Protein AF-A0A0S7X769-F1 (afdb_monomer_lite)

Structure (mmCIF, N/CA/C/O backbone):
data_AF-A0A0S7X769-F1
#
_entry.id   AF-A0A0S7X769-F1
#
loop_
_atom_site.group_PDB
_atom_site.id
_atom_site.type_symbol
_atom_site.label_atom_id
_atom_site.label_alt_id
_atom_site.label_comp_id
_atom_site.label_asym_id
_atom_site.label_entity_id
_atom_site.label_seq_id
_atom_site.pdbx_PDB_ins_code
_atom_site.Cartn_x
_atom_site.Cartn_y
_atom_site.Cartn_z
_atom_site.occupancy
_atom_site.B_iso_or_equiv
_atom_site.auth_seq_id
_atom_site.auth_comp_id
_atom_site.auth_asym_id
_atom_site.auth_atom_id
_atom_site.pdbx_PDB_model_num
ATOM 1 N N . MET A 1 1 ? 10.919 -19.073 -23.774 1.00 38.25 1 MET A N 1
ATOM 2 C CA . MET A 1 1 ? 10.378 -19.176 -22.398 1.00 38.25 1 MET A CA 1
ATOM 3 C C . MET A 1 1 ? 8.841 -19.301 -22.451 1.00 38.25 1 MET A C 1
ATOM 5 O O . MET A 1 1 ? 8.137 -18.302 -22.409 1.00 38.25 1 MET A O 1
ATOM 9 N N . ARG A 1 2 ? 8.305 -20.520 -22.653 1.00 32.22 2 ARG A N 1
ATOM 10 C CA . ARG A 1 2 ? 6.847 -20.809 -22.717 1.00 32.22 2 ARG A CA 1
ATOM 11 C C . ARG A 1 2 ? 6.216 -21.101 -21.340 1.00 32.22 2 ARG A C 1
ATOM 13 O O . ARG A 1 2 ? 5.003 -21.241 -21.259 1.00 32.22 2 ARG A O 1
ATOM 20 N N . ALA A 1 3 ? 7.014 -21.122 -20.269 1.00 32.22 3 ALA A N 1
ATOM 21 C CA . ALA A 1 3 ? 6.605 -21.497 -18.909 1.00 32.22 3 ALA A CA 1
ATOM 22 C C . ALA A 1 3 ? 5.611 -20.532 -18.222 1.00 32.22 3 ALA A C 1
ATOM 24 O O . ALA A 1 3 ? 5.150 -20.813 -17.124 1.00 32.22 3 ALA A O 1
ATOM 25 N N . PHE A 1 4 ? 5.266 -19.404 -18.854 1.00 42.91 4 PHE A N 1
ATOM 26 C CA . PHE A 1 4 ? 4.511 -18.320 -18.209 1.00 42.91 4 PHE A CA 1
ATOM 27 C C . PHE A 1 4 ? 3.220 -17.915 -18.933 1.00 42.91 4 PHE A C 1
ATOM 29 O O . PHE A 1 4 ? 2.611 -16.907 -18.583 1.00 42.91 4 PHE A O 1
ATOM 36 N N . LYS A 1 5 ? 2.741 -18.701 -19.909 1.00 34.62 5 LYS A N 1
ATOM 37 C CA . LYS A 1 5 ? 1.359 -18.563 -20.396 1.00 34.62 5 LYS A CA 1
ATOM 38 C C . LYS A 1 5 ? 0.421 -19.285 -19.426 1.00 34.62 5 LYS A C 1
ATOM 40 O O . LYS A 1 5 ? 0.033 -20.417 -19.680 1.00 34.62 5 LYS A O 1
ATOM 45 N N . SER A 1 6 ? 0.023 -18.629 -18.338 1.00 42.19 6 SER A N 1
ATOM 46 C CA . SER A 1 6 ? -1.224 -19.015 -17.671 1.00 42.19 6 SER A CA 1
ATOM 47 C C . SER A 1 6 ? -2.337 -18.120 -18.213 1.00 42.19 6 SER A C 1
ATOM 49 O O . SER A 1 6 ? -2.358 -16.923 -17.902 1.00 42.19 6 SER A O 1
ATOM 51 N N . PRO A 1 7 ? -3.236 -18.632 -19.076 1.00 44.59 7 PRO A N 1
ATOM 52 C CA . PRO A 1 7 ? -4.390 -17.886 -19.543 1.00 44.59 7 PRO A CA 1
ATOM 53 C C . PRO A 1 7 ? -5.364 -17.770 -18.371 1.00 44.59 7 PRO A C 1
ATOM 55 O O . PRO A 1 7 ? -6.327 -18.515 -18.255 1.00 44.59 7 PRO A O 1
ATOM 58 N N . ARG A 1 8 ? -5.089 -16.791 -17.506 1.00 51.06 8 ARG A N 1
ATOM 59 C CA . ARG A 1 8 ? -5.828 -16.475 -16.286 1.00 51.06 8 ARG A CA 1
ATOM 60 C C . ARG A 1 8 ? -5.669 -17.573 -15.223 1.00 51.06 8 ARG A C 1
ATOM 62 O O . ARG A 1 8 ? -6.260 -18.643 -15.314 1.00 51.06 8 ARG A O 1
ATOM 69 N N . LEU A 1 9 ? -4.978 -17.242 -14.133 1.00 55.81 9 LEU A N 1
ATOM 70 C CA . LEU A 1 9 ? -5.108 -17.919 -12.836 1.00 55.81 9 LEU A CA 1
ATOM 71 C C . LEU A 1 9 ? -6.526 -17.687 -12.251 1.00 55.81 9 LEU A C 1
ATOM 73 O O . LEU A 1 9 ? -6.708 -17.227 -11.130 1.00 55.81 9 LEU A O 1
ATOM 77 N N . GLN A 1 10 ? -7.573 -17.918 -13.043 1.00 61.62 10 GLN A N 1
ATOM 78 C CA . GLN A 1 10 ? -8.947 -17.863 -12.580 1.00 61.62 10 GLN A CA 1
ATOM 79 C C . GLN A 1 10 ? -9.175 -19.087 -11.707 1.00 61.62 10 GLN A C 1
ATOM 81 O O . GLN A 1 10 ? -9.188 -20.217 -12.202 1.00 61.62 10 GLN A O 1
ATOM 86 N N . PHE A 1 11 ? -9.331 -18.835 -10.411 1.00 65.75 11 PHE A N 1
ATOM 87 C CA . PHE A 1 11 ? -9.798 -19.838 -9.474 1.00 65.75 11 PHE A CA 1
ATOM 88 C C . PHE A 1 11 ? -11.149 -20.379 -9.944 1.00 65.75 11 PHE A C 1
ATOM 90 O O . PHE A 1 11 ? -12.099 -19.616 -10.150 1.00 65.75 11 PHE A O 1
ATOM 97 N N . LYS A 1 12 ? -11.223 -21.694 -10.117 1.00 75.00 12 LYS A N 1
ATOM 98 C CA . LYS A 1 12 ? -12.445 -22.433 -10.411 1.00 75.00 12 LYS A CA 1
ATOM 99 C C . LYS A 1 12 ? -12.710 -23.338 -9.210 1.00 75.00 12 LYS A C 1
ATOM 101 O O . LYS A 1 12 ? -12.016 -24.343 -9.093 1.00 75.00 12 LYS A O 1
ATOM 106 N N . PRO A 1 13 ? -13.700 -23.031 -8.348 1.00 76.56 13 PRO A N 1
ATOM 107 C CA . PRO A 1 13 ? -13.956 -23.815 -7.137 1.00 76.56 13 PRO A CA 1
ATOM 108 C C . PRO A 1 13 ? -14.067 -25.326 -7.392 1.00 76.56 13 PRO A C 1
ATOM 110 O O . PRO A 1 13 ? -13.513 -26.118 -6.643 1.00 76.56 13 PRO A O 1
ATOM 113 N N . SER A 1 14 ? -14.699 -25.726 -8.501 1.00 77.75 14 SER A N 1
ATOM 114 C CA . SER A 1 14 ? -14.850 -27.133 -8.902 1.00 77.75 14 SER A CA 1
ATOM 115 C C . SER A 1 14 ? -13.536 -27.847 -9.244 1.00 77.75 14 SER A C 1
ATOM 117 O O . SER A 1 14 ? -13.447 -29.062 -9.088 1.00 77.75 14 SER A O 1
ATOM 119 N N . ARG A 1 15 ? -12.519 -27.109 -9.702 1.00 82.94 15 ARG A N 1
ATOM 120 C CA . ARG A 1 15 ? -11.186 -27.632 -10.040 1.00 82.94 15 ARG A CA 1
ATOM 121 C C . ARG A 1 15 ? -10.225 -27.533 -8.856 1.00 82.94 15 ARG A C 1
ATOM 123 O O . ARG A 1 15 ? -9.458 -28.455 -8.624 1.00 82.94 15 ARG A O 1
ATOM 130 N N . ASP A 1 16 ? -10.248 -26.396 -8.165 1.00 80.06 16 ASP A N 1
ATOM 131 C CA . ASP A 1 16 ? -9.165 -25.968 -7.274 1.00 80.06 16 ASP A CA 1
ATOM 132 C C . ASP A 1 16 ? -9.428 -26.254 -5.789 1.00 80.06 16 ASP A C 1
ATOM 134 O O . ASP A 1 16 ? -8.477 -26.269 -5.016 1.00 80.06 16 ASP A O 1
ATOM 138 N N . ILE A 1 17 ? -10.682 -26.469 -5.369 1.00 81.19 17 ILE A N 1
ATOM 139 C CA . ILE A 1 17 ? -10.981 -26.950 -4.011 1.00 81.19 17 ILE A CA 1
ATOM 140 C C . ILE A 1 17 ? -10.856 -28.477 -4.032 1.00 81.19 17 ILE A C 1
ATOM 142 O O . ILE A 1 17 ? -11.607 -29.099 -4.787 1.00 81.19 17 ILE A O 1
ATOM 146 N N . PRO A 1 18 ? -9.955 -29.097 -3.247 1.00 83.50 18 PRO A N 1
ATOM 147 C CA . PRO A 1 18 ? -9.809 -30.548 -3.189 1.00 83.50 18 PRO A CA 1
ATOM 148 C C . PRO A 1 18 ? -11.142 -31.293 -2.991 1.00 83.50 18 PRO A C 1
ATOM 150 O O . PRO A 1 18 ? -11.978 -30.832 -2.212 1.00 83.50 18 PRO A O 1
ATOM 153 N N . PRO A 1 19 ? -11.353 -32.454 -3.645 1.00 84.50 19 PRO A N 1
ATOM 154 C CA . PRO A 1 19 ? -12.577 -33.240 -3.487 1.00 84.50 19 PRO A CA 1
ATOM 155 C C . PRO A 1 19 ? -12.919 -33.573 -2.035 1.00 84.50 19 PRO A C 1
ATOM 157 O O . PRO A 1 19 ? -14.085 -33.464 -1.679 1.00 84.50 19 PRO A O 1
ATOM 160 N N . PHE A 1 20 ? -11.920 -33.885 -1.200 1.00 83.75 20 PHE A N 1
ATOM 161 C CA . PHE A 1 20 ? -12.152 -34.200 0.211 1.00 83.75 20 PHE A CA 1
ATOM 162 C C . PHE A 1 20 ? -12.765 -33.017 0.975 1.00 83.75 20 PHE A C 1
ATOM 164 O O . PHE A 1 20 ? -13.666 -33.214 1.768 1.00 83.75 20 PHE A O 1
ATOM 171 N N . ILE A 1 21 ? -12.360 -31.772 0.689 1.00 82.12 21 ILE A N 1
ATOM 172 C CA . ILE A 1 21 ? -12.966 -30.585 1.318 1.00 82.12 21 ILE A CA 1
ATOM 173 C C . ILE A 1 21 ? -14.446 -30.475 0.949 1.00 82.12 21 ILE A C 1
ATOM 175 O O . ILE A 1 21 ? -15.263 -30.044 1.753 1.00 82.12 21 ILE A O 1
ATOM 179 N N . ARG A 1 22 ? -14.802 -30.868 -0.277 1.00 79.50 22 ARG A N 1
ATOM 180 C CA . ARG A 1 22 ? -16.194 -30.852 -0.738 1.00 79.50 22 ARG A CA 1
ATOM 181 C C . ARG A 1 22 ? -17.027 -31.997 -0.165 1.00 79.50 22 ARG A C 1
ATOM 183 O O . ARG A 1 22 ? -18.243 -31.901 -0.242 1.00 79.50 22 ARG A O 1
ATOM 190 N N . SER A 1 23 ? -16.394 -33.063 0.330 1.00 80.06 23 SER A N 1
ATOM 191 C CA . SER A 1 23 ? -17.077 -34.167 1.012 1.00 80.06 23 SER A CA 1
ATOM 192 C C . SER A 1 23 ? -17.202 -33.957 2.519 1.00 80.06 23 SER A C 1
ATOM 194 O O . SER A 1 23 ? -17.853 -34.762 3.169 1.00 80.06 23 SER A O 1
ATOM 196 N N . LEU A 1 24 ? -16.563 -32.926 3.080 1.00 79.56 24 LEU A N 1
ATOM 197 C CA . LEU A 1 24 ? -16.791 -32.512 4.4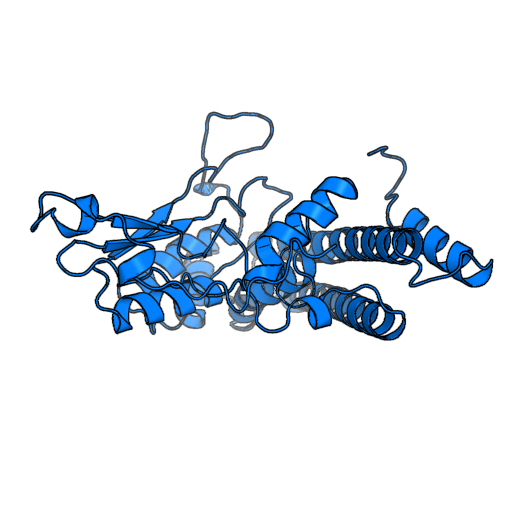63 1.00 79.56 24 LEU A CA 1
ATOM 198 C C . LEU A 1 24 ? -18.115 -31.741 4.536 1.00 79.56 24 LEU A C 1
ATOM 200 O O . LEU A 1 24 ? -18.367 -30.866 3.702 1.00 79.56 24 LEU A O 1
ATOM 204 N N . GLU A 1 25 ? -18.932 -32.053 5.536 1.00 70.38 25 GLU A N 1
ATOM 205 C CA . GLU A 1 25 ? -20.214 -31.401 5.808 1.00 70.38 25 GLU A CA 1
ATOM 206 C C . GLU A 1 25 ? -20.123 -30.545 7.081 1.00 70.38 25 GLU A C 1
ATOM 208 O O . GLU A 1 25 ? -19.457 -30.923 8.038 1.00 70.38 25 GLU A O 1
ATOM 213 N N . GLY A 1 26 ? -20.828 -29.409 7.105 1.00 65.62 26 GLY A N 1
ATOM 214 C CA . GLY A 1 26 ? -21.167 -28.697 8.343 1.00 65.62 26 GLY A CA 1
ATOM 215 C C . GLY A 1 26 ? -20.011 -28.095 9.159 1.00 65.62 26 GLY A C 1
ATOM 216 O O . GLY A 1 26 ? -18.958 -27.735 8.637 1.00 65.62 26 GLY A O 1
ATOM 217 N N . GLU A 1 27 ? -20.279 -27.930 10.462 1.00 63.91 27 GLU A N 1
ATOM 218 C CA . GLU A 1 27 ? -19.466 -27.222 11.473 1.00 63.91 27 GLU A CA 1
ATOM 219 C C . GLU A 1 27 ? -18.143 -27.926 11.835 1.00 63.91 27 GLU A C 1
ATOM 221 O O . GLU A 1 27 ? -17.321 -27.365 12.560 1.00 63.91 27 GLU A O 1
ATOM 226 N N . ASP A 1 28 ? -17.893 -29.122 11.295 1.00 72.94 28 ASP A N 1
ATOM 227 C CA . ASP A 1 28 ? -16.681 -29.906 11.561 1.00 72.94 28 ASP A CA 1
ATOM 228 C C . ASP A 1 28 ? -15.416 -29.258 10.978 1.00 72.94 28 ASP A C 1
ATOM 230 O O . ASP A 1 28 ? -14.289 -29.662 11.278 1.00 72.94 28 ASP A O 1
ATOM 234 N N . THR A 1 29 ? -15.560 -28.268 10.091 1.00 81.38 29 THR A N 1
ATOM 235 C CA . THR A 1 29 ? -14.431 -27.579 9.463 1.00 81.38 29 THR A CA 1
ATOM 236 C C . THR A 1 29 ? -14.733 -26.105 9.195 1.00 81.38 29 THR A C 1
ATOM 238 O O . THR A 1 29 ? -15.761 -25.738 8.634 1.00 81.38 29 THR A O 1
ATOM 241 N N . ALA A 1 30 ? -13.768 -25.245 9.531 1.00 86.50 30 ALA A N 1
ATOM 242 C CA . ALA A 1 30 ? -13.774 -23.831 9.175 1.00 86.50 30 ALA A CA 1
ATOM 243 C C . ALA A 1 30 ? -12.538 -23.472 8.342 1.00 86.50 30 ALA A C 1
ATOM 245 O O . ALA A 1 30 ? -11.433 -23.975 8.562 1.00 86.50 30 ALA A O 1
ATOM 246 N N . PHE A 1 31 ? -12.710 -22.549 7.400 1.00 88.00 31 PHE A N 1
ATOM 247 C CA . PHE A 1 31 ? -11.643 -22.049 6.544 1.00 88.00 31 PHE A CA 1
ATOM 248 C C . PHE A 1 31 ? -11.194 -20.664 6.983 1.00 88.00 31 PHE A C 1
ATOM 250 O O . PHE A 1 31 ? -11.922 -19.682 6.837 1.00 88.00 31 PHE A O 1
ATOM 257 N N . VAL A 1 32 ? -9.944 -20.571 7.430 1.00 88.25 32 VAL A N 1
ATOM 258 C CA . VAL A 1 32 ? -9.241 -19.295 7.581 1.00 88.25 32 VAL A CA 1
ATOM 259 C C . VAL A 1 32 ? -8.347 -19.096 6.363 1.00 88.25 32 VAL A C 1
ATOM 261 O O . VAL A 1 32 ? -7.515 -19.945 6.047 1.00 88.25 32 VAL A O 1
ATOM 264 N N . TYR A 1 33 ? -8.517 -17.985 5.649 1.00 86.00 33 TYR A N 1
ATOM 265 C CA . TYR A 1 33 ? -7.683 -17.657 4.490 1.00 86.00 33 TYR A CA 1
ATOM 266 C C . TYR A 1 33 ? -7.195 -16.214 4.541 1.00 86.00 33 TYR A C 1
ATOM 268 O O . TYR A 1 33 ? -7.935 -15.306 4.923 1.00 86.00 33 TYR A O 1
ATOM 276 N N . LYS A 1 34 ? -5.968 -15.976 4.060 1.00 85.94 34 LYS A N 1
ATOM 277 C CA . LYS A 1 34 ? -5.441 -14.619 3.870 1.00 85.94 34 LYS A CA 1
ATOM 278 C C . LYS A 1 34 ? -6.364 -13.809 2.962 1.00 85.94 34 LYS A C 1
ATOM 280 O O . LYS A 1 34 ? -6.846 -14.285 1.932 1.00 85.94 34 LYS A O 1
ATOM 285 N N . ALA A 1 35 ? -6.586 -12.548 3.313 1.00 83.12 35 ALA A N 1
ATOM 286 C CA . ALA A 1 35 ? -7.382 -11.642 2.491 1.00 83.12 35 ALA A CA 1
ATOM 287 C C . ALA A 1 35 ? -6.686 -11.252 1.171 1.00 83.12 35 ALA A C 1
ATOM 289 O O . ALA A 1 35 ? -7.336 -10.771 0.236 1.00 83.12 35 ALA A O 1
ATOM 290 N N . THR A 1 36 ? -5.371 -11.464 1.083 1.00 78.44 36 THR A N 1
ATOM 291 C CA . THR A 1 36 ? -4.601 -11.424 -0.164 1.00 78.44 36 THR A CA 1
ATOM 292 C C . THR A 1 36 ? -4.499 -12.805 -0.791 1.00 78.44 36 THR A C 1
ATOM 294 O O . THR A 1 36 ? -4.601 -13.826 -0.121 1.00 78.44 36 THR A O 1
ATOM 297 N N . TRP A 1 37 ? -4.296 -12.842 -2.105 1.00 74.00 37 TRP A N 1
ATOM 298 C CA . TRP A 1 37 ? -4.220 -14.102 -2.840 1.00 74.00 37 TRP A CA 1
ATOM 299 C C . TRP A 1 37 ? -2.916 -14.891 -2.606 1.00 74.00 37 TRP A C 1
ATOM 301 O O . TRP A 1 37 ? -2.920 -16.113 -2.683 1.00 74.00 37 TRP A O 1
ATOM 311 N N . ALA A 1 38 ? -1.800 -14.230 -2.301 1.00 77.81 38 ALA A N 1
ATOM 312 C CA . ALA A 1 38 ? -0.579 -14.919 -1.875 1.00 77.81 38 ALA A CA 1
ATOM 313 C C . ALA A 1 38 ? -0.235 -14.541 -0.441 1.00 77.81 38 ALA A C 1
ATOM 315 O O . ALA A 1 38 ? -0.673 -15.190 0.497 1.00 77.81 38 ALA A O 1
ATOM 316 N N . ASP A 1 39 ? 0.542 -13.477 -0.282 1.00 77.50 39 ASP A N 1
ATOM 317 C CA . ASP A 1 39 ? 1.000 -13.011 1.018 1.00 77.50 39 ASP A CA 1
ATOM 318 C C . ASP A 1 39 ? 0.578 -11.561 1.250 1.00 77.50 39 ASP A C 1
ATOM 320 O O . ASP A 1 39 ? 0.006 -10.920 0.358 1.00 77.50 39 ASP A O 1
ATOM 324 N N . VAL A 1 40 ? 0.823 -11.037 2.444 1.00 75.75 40 VAL A N 1
ATOM 325 C CA . VAL A 1 40 ? 0.383 -9.698 2.842 1.00 75.75 40 VAL A CA 1
ATOM 326 C C . VAL A 1 40 ? 1.080 -8.638 2.007 1.00 75.75 40 VAL A C 1
ATOM 328 O O . VAL A 1 40 ? 2.306 -8.541 1.975 1.00 75.75 40 VAL A O 1
ATOM 331 N N . ASN A 1 41 ? 0.272 -7.854 1.302 1.00 80.38 41 ASN A N 1
ATOM 332 C CA . ASN A 1 41 ? 0.708 -6.785 0.424 1.00 80.38 41 ASN A CA 1
ATOM 333 C C . ASN A 1 41 ? -0.339 -5.680 0.401 1.00 80.38 41 ASN A C 1
ATOM 335 O O . ASN A 1 41 ? -1.536 -5.965 0.449 1.00 80.38 41 ASN A O 1
ATOM 339 N N . LEU A 1 42 ? 0.119 -4.437 0.278 1.00 86.62 42 LEU A N 1
ATOM 340 C CA . LEU A 1 42 ? -0.760 -3.295 0.074 1.00 86.62 42 LEU A CA 1
ATOM 341 C C . LEU A 1 42 ? -1.263 -3.268 -1.368 1.00 86.62 42 LEU A C 1
ATOM 343 O O . LEU A 1 42 ? -0.482 -3.435 -2.307 1.00 86.62 42 LEU A O 1
ATOM 347 N N . HIS A 1 43 ? -2.552 -2.994 -1.537 1.00 86.81 43 HIS A N 1
ATOM 348 C CA . HIS A 1 43 ? -3.240 -2.810 -2.811 1.00 86.81 43 HIS A CA 1
ATOM 349 C C . HIS A 1 43 ? -3.143 -4.003 -3.766 1.00 86.81 43 HIS A C 1
ATOM 351 O O . HIS A 1 43 ? -3.189 -3.838 -4.991 1.00 86.81 43 HIS A O 1
ATOM 357 N N . HIS A 1 44 ? -3.017 -5.215 -3.227 1.00 83.00 44 HIS A N 1
ATOM 358 C CA . HIS A 1 44 ? -3.053 -6.421 -4.051 1.00 83.00 44 HIS A CA 1
ATOM 359 C C . HIS A 1 44 ? -4.479 -6.776 -4.473 1.00 83.00 44 HIS A C 1
ATOM 361 O O . HIS A 1 44 ? -5.451 -6.313 -3.870 1.00 83.00 44 HIS A O 1
ATOM 367 N N . PRO A 1 45 ? -4.638 -7.588 -5.534 1.00 83.06 45 PRO A N 1
ATOM 368 C CA . PRO A 1 45 ? -5.945 -8.069 -5.935 1.00 83.06 45 PRO A CA 1
ATOM 369 C C . PRO A 1 45 ? -6.569 -8.866 -4.789 1.00 83.06 45 PRO A C 1
ATOM 371 O O . PRO A 1 45 ? -5.881 -9.577 -4.053 1.00 83.06 45 PRO A O 1
ATOM 374 N N . LEU A 1 46 ? -7.887 -8.747 -4.658 1.00 81.50 46 LEU A N 1
ATOM 375 C CA . LEU A 1 46 ? -8.649 -9.486 -3.657 1.00 81.50 46 LEU A CA 1
ATOM 376 C C . LEU A 1 46 ? -8.460 -10.993 -3.860 1.00 81.50 46 LEU A C 1
ATOM 378 O O . LEU A 1 46 ? -8.467 -11.462 -5.002 1.00 81.50 46 LEU A O 1
ATOM 382 N N . ASN A 1 47 ? -8.345 -11.747 -2.764 1.00 82.44 47 ASN A N 1
ATOM 383 C CA . ASN A 1 47 ? -8.253 -13.200 -2.839 1.00 82.44 47 ASN A CA 1
ATOM 384 C C . ASN A 1 47 ? -9.515 -13.778 -3.528 1.00 82.44 47 ASN A C 1
ATOM 386 O O . ASN A 1 47 ? -10.640 -13.562 -3.054 1.00 82.44 47 ASN A O 1
ATOM 390 N N . PRO A 1 48 ? -9.376 -14.497 -4.661 1.00 80.19 48 PRO A N 1
ATOM 391 C CA . PRO A 1 48 ? -10.528 -15.030 -5.377 1.00 80.19 48 PRO A CA 1
ATOM 392 C C . PRO A 1 48 ? -11.290 -16.106 -4.585 1.00 80.19 48 PRO A C 1
ATOM 394 O O . PRO A 1 48 ? -12.469 -16.320 -4.883 1.00 80.19 48 PRO A O 1
ATOM 397 N N . TRP A 1 49 ? -10.661 -16.719 -3.575 1.00 82.31 49 TRP A N 1
ATOM 398 C CA . TRP A 1 49 ? -11.202 -17.810 -2.753 1.00 82.31 49 TRP A CA 1
ATOM 399 C C . TRP A 1 49 ? -12.197 -17.346 -1.689 1.00 82.31 49 TRP A C 1
ATOM 401 O O . TRP A 1 49 ? -12.959 -18.160 -1.180 1.00 82.31 49 TRP A O 1
ATOM 411 N N . ILE A 1 50 ? -12.233 -16.043 -1.386 1.00 86.38 50 ILE A N 1
ATOM 412 C CA . ILE A 1 50 ? -13.113 -15.472 -0.356 1.00 86.38 50 ILE A CA 1
ATOM 413 C C . ILE A 1 50 ? -14.565 -15.886 -0.627 1.00 86.38 50 ILE A C 1
ATOM 415 O O . ILE A 1 50 ? -15.079 -15.604 -1.712 1.00 86.38 50 ILE A O 1
ATOM 419 N N . GLY A 1 51 ? -15.235 -16.530 0.329 1.00 86.19 51 GLY A N 1
ATOM 420 C CA . GLY A 1 51 ? -16.637 -16.946 0.198 1.00 86.19 51 GLY A CA 1
ATOM 421 C C . GLY A 1 51 ? -16.886 -18.028 -0.861 1.00 86.19 51 GLY A C 1
ATOM 422 O O . GLY A 1 51 ? -17.937 -18.026 -1.506 1.00 86.19 51 GLY A O 1
ATOM 423 N N . LYS A 1 52 ? -15.901 -18.890 -1.147 1.00 86.19 52 LYS A N 1
ATOM 424 C CA . LYS A 1 52 ? -16.032 -19.981 -2.132 1.00 86.19 52 LYS A CA 1
ATOM 425 C C . LYS A 1 52 ? -16.112 -21.377 -1.516 1.00 86.19 52 LYS A C 1
ATOM 427 O O . LYS A 1 52 ? -16.468 -22.300 -2.246 1.00 86.19 52 LYS A O 1
ATOM 432 N N . TYR A 1 53 ? -15.869 -21.518 -0.215 1.00 84.75 53 TYR A N 1
ATOM 433 C CA . TYR A 1 53 ? -16.023 -22.773 0.526 1.00 84.75 53 TYR A CA 1
ATOM 434 C C . TYR A 1 53 ? -17.469 -22.905 1.026 1.00 84.75 53 TYR A C 1
ATOM 436 O O . TYR A 1 53 ? -17.763 -22.688 2.193 1.00 84.75 53 TYR A O 1
ATOM 444 N N . LYS A 1 54 ? -18.412 -23.144 0.104 1.00 81.38 54 LYS A N 1
ATOM 445 C CA . LYS A 1 54 ? -19.841 -23.258 0.450 1.00 81.38 54 LYS A CA 1
ATOM 446 C C . LYS A 1 54 ? -20.074 -24.412 1.429 1.00 81.38 54 LYS A C 1
ATOM 448 O O . LYS A 1 54 ? -19.485 -25.468 1.239 1.00 81.38 54 LYS A O 1
ATOM 453 N N . GLY A 1 55 ? -20.975 -24.211 2.391 1.00 83.88 55 GLY A N 1
ATOM 454 C CA . GLY A 1 55 ? -21.303 -25.208 3.416 1.00 83.88 55 GLY A CA 1
ATOM 455 C C . GLY A 1 55 ? -20.359 -25.210 4.620 1.00 83.88 55 GLY A C 1
ATOM 456 O O . GLY A 1 55 ? -20.609 -25.963 5.546 1.00 83.88 55 GLY A O 1
ATOM 457 N N . HIS A 1 56 ? -19.329 -24.356 4.611 1.00 86.31 56 HIS A N 1
ATOM 458 C CA . HIS A 1 56 ? -18.325 -24.245 5.668 1.00 86.31 56 HIS A CA 1
ATOM 459 C C . HIS A 1 56 ? -18.258 -22.824 6.213 1.00 86.31 56 HIS A C 1
ATOM 461 O O . HIS A 1 56 ? -18.392 -21.851 5.453 1.00 86.31 56 HIS A O 1
ATOM 467 N N . ASP A 1 57 ? -17.945 -22.717 7.500 1.00 89.62 57 ASP A N 1
ATOM 468 C CA . ASP A 1 57 ? -17.607 -21.444 8.117 1.00 89.62 57 ASP A CA 1
ATOM 469 C C . ASP A 1 57 ? -16.316 -20.884 7.519 1.00 89.62 57 ASP A C 1
ATOM 471 O O . ASP A 1 57 ? -15.339 -21.590 7.261 1.00 89.62 57 ASP A O 1
ATOM 475 N N . GLN A 1 58 ? -16.310 -19.583 7.256 1.00 91.50 58 GLN A N 1
ATOM 476 C CA . GLN A 1 58 ? -15.223 -18.890 6.582 1.00 91.50 58 GLN A CA 1
ATOM 477 C C . GLN A 1 58 ? -14.843 -17.624 7.338 1.00 91.50 58 GLN A C 1
ATOM 479 O O . GLN A 1 58 ? -15.672 -16.751 7.599 1.00 91.50 58 GLN A O 1
ATOM 484 N N . VAL A 1 59 ? -13.550 -17.477 7.605 1.00 92.12 59 VAL A N 1
ATOM 485 C CA . VAL A 1 59 ? -12.969 -16.292 8.231 1.00 92.12 59 VAL A CA 1
ATOM 486 C C . VAL A 1 59 ? -11.881 -15.730 7.325 1.00 92.12 59 VAL A C 1
ATOM 488 O O . VAL A 1 59 ? -10.985 -16.433 6.858 1.00 92.12 59 VAL A O 1
ATOM 491 N N . CYS A 1 60 ? -11.961 -14.430 7.059 1.00 92.00 60 CYS A N 1
ATOM 492 C CA . CYS A 1 60 ? -10.969 -13.730 6.258 1.00 92.00 60 CYS A CA 1
ATOM 493 C C . CYS A 1 60 ? -9.894 -13.106 7.152 1.00 92.00 60 CYS A C 1
ATOM 495 O O . CYS A 1 60 ? -10.184 -12.256 7.996 1.00 92.00 60 CYS A O 1
ATOM 497 N N . GLU A 1 61 ? -8.645 -13.495 6.930 1.00 90.94 61 GLU A N 1
ATOM 498 C CA . GLU A 1 61 ? -7.488 -13.026 7.678 1.00 90.94 61 GLU A CA 1
ATOM 499 C C . GLU A 1 61 ? -6.950 -11.699 7.129 1.00 90.94 61 GLU A C 1
ATOM 501 O O . GLU A 1 61 ? -6.462 -11.589 5.997 1.00 90.94 61 GLU A O 1
ATOM 506 N N . LEU A 1 62 ? -6.976 -10.678 7.982 1.00 88.69 62 LEU A N 1
ATOM 507 C CA . LEU A 1 62 ? -6.303 -9.400 7.803 1.00 88.69 62 LEU A CA 1
ATOM 508 C C . LEU A 1 62 ? -4.991 -9.418 8.592 1.00 88.69 62 LEU A C 1
ATOM 510 O O . LEU A 1 62 ? -4.963 -9.116 9.782 1.00 88.69 62 LEU A O 1
ATOM 514 N N . SER A 1 63 ? -3.898 -9.781 7.923 1.00 83.94 63 SER A N 1
ATOM 515 C CA . SER A 1 63 ? -2.583 -9.856 8.563 1.00 83.94 63 SER A CA 1
ATOM 516 C C . SER A 1 63 ? -1.836 -8.519 8.560 1.00 83.94 63 SER A C 1
ATOM 518 O O . SER A 1 63 ? -1.855 -7.761 7.584 1.00 83.94 63 SER A O 1
ATOM 520 N N . PHE A 1 64 ? -1.162 -8.252 9.680 1.00 79.00 64 PHE A N 1
ATOM 521 C CA . PHE A 1 64 ? -0.320 -7.085 9.930 1.00 79.00 64 PHE A CA 1
ATOM 522 C C . PHE A 1 64 ? 1.177 -7.413 9.878 1.00 79.00 64 PHE A C 1
ATOM 524 O O . PHE A 1 64 ? 1.993 -6.610 10.323 1.00 79.00 64 PHE A O 1
ATOM 531 N N . GLU A 1 65 ? 1.562 -8.554 9.301 1.00 73.69 65 GLU A N 1
ATOM 532 C CA . GLU A 1 65 ? 2.965 -8.993 9.188 1.00 73.69 65 GLU A CA 1
ATOM 533 C C . GLU A 1 65 ? 3.857 -7.956 8.481 1.00 73.69 65 GLU A C 1
ATOM 535 O O . GLU A 1 65 ? 5.039 -7.818 8.780 1.00 73.69 65 GLU A O 1
ATOM 540 N N . SER A 1 66 ? 3.297 -7.163 7.562 1.00 71.38 66 SER A N 1
ATOM 541 C CA . SER A 1 66 ? 4.051 -6.084 6.910 1.00 71.38 66 SER A CA 1
ATOM 542 C C . SER A 1 66 ? 4.274 -4.863 7.807 1.00 71.38 66 SER A C 1
ATOM 544 O O . SER A 1 66 ? 5.072 -4.011 7.447 1.00 71.38 66 SER A O 1
ATOM 546 N N . CYS A 1 67 ? 3.612 -4.758 8.963 1.00 68.50 67 CYS A N 1
ATOM 547 C CA . CYS A 1 67 ? 3.791 -3.676 9.937 1.00 68.50 67 CYS A CA 1
ATOM 548 C C . CYS A 1 67 ? 4.939 -3.941 10.935 1.00 68.50 67 CYS A C 1
ATOM 550 O O . CYS A 1 67 ? 5.099 -3.180 11.887 1.00 68.50 67 CYS A O 1
ATOM 552 N N . MET A 1 68 ? 5.729 -5.003 10.746 1.00 63.16 68 MET A N 1
ATOM 553 C CA . MET A 1 68 ? 6.899 -5.318 11.573 1.00 63.16 68 MET A CA 1
ATOM 554 C C . MET A 1 68 ? 8.068 -4.343 11.353 1.00 63.16 68 MET A C 1
ATOM 556 O O . MET A 1 68 ? 8.223 -3.768 10.275 1.00 63.16 68 MET A O 1
ATOM 560 N N . GLY A 1 69 ? 8.949 -4.218 12.354 1.00 58.00 69 GLY A N 1
ATOM 561 C CA . GLY A 1 69 ? 10.245 -3.547 12.189 1.00 58.00 69 GLY A CA 1
ATOM 562 C C . GLY A 1 69 ? 10.259 -2.059 12.533 1.00 58.00 69 GLY A C 1
ATOM 563 O O . GLY A 1 69 ? 10.988 -1.293 11.906 1.00 58.00 69 GLY A O 1
ATOM 564 N N . TRP A 1 70 ? 9.483 -1.631 13.533 1.00 54.94 70 TRP A N 1
ATOM 565 C CA . TRP A 1 70 ? 9.648 -0.300 14.131 1.00 54.94 70 TRP A CA 1
ATOM 566 C C . TRP A 1 70 ? 11.129 -0.039 14.495 1.00 54.94 70 TRP A C 1
ATOM 568 O O . TRP A 1 70 ? 11.766 -0.947 15.036 1.00 54.94 70 TRP A O 1
ATOM 578 N N . PRO A 1 71 ? 11.698 1.157 14.223 1.00 55.75 71 PRO A N 1
ATOM 579 C CA . PRO A 1 71 ? 11.070 2.383 13.703 1.00 55.75 71 PRO A CA 1
ATOM 580 C C . PRO A 1 71 ? 10.983 2.482 12.169 1.00 55.75 71 PRO A C 1
ATOM 582 O O . PRO A 1 71 ? 10.566 3.507 11.639 1.00 55.75 71 PRO A O 1
ATOM 585 N N . HIS A 1 72 ? 11.377 1.449 11.430 1.00 59.19 72 HIS A N 1
ATOM 586 C CA . HIS A 1 72 ? 11.575 1.532 9.981 1.00 59.19 72 HIS A CA 1
ATOM 587 C C . HIS A 1 72 ? 10.291 1.398 9.154 1.00 59.19 72 HIS A C 1
ATOM 589 O O . HIS A 1 72 ? 10.304 1.723 7.967 1.00 59.19 72 HIS A O 1
ATOM 595 N N . THR A 1 73 ? 9.185 0.972 9.770 1.00 69.94 73 THR A N 1
ATOM 596 C CA . THR A 1 73 ? 7.962 0.613 9.046 1.00 69.94 73 THR A CA 1
ATOM 597 C C . THR A 1 73 ? 6.741 1.382 9.548 1.00 69.94 73 THR A C 1
ATOM 599 O O . THR A 1 73 ? 6.295 1.225 10.687 1.00 69.94 73 THR A O 1
ATOM 602 N N . PHE A 1 74 ? 6.163 2.197 8.664 1.00 77.62 74 PHE A N 1
ATOM 603 C CA . PHE A 1 74 ? 4.923 2.938 8.893 1.00 77.62 74 PHE A CA 1
ATOM 604 C C . PHE A 1 74 ? 3.900 2.594 7.806 1.00 77.62 74 PHE A C 1
ATOM 606 O O . PHE A 1 74 ? 3.947 3.144 6.707 1.00 77.62 74 PHE A O 1
ATOM 613 N N . LEU A 1 75 ? 2.985 1.666 8.114 1.00 86.50 75 LEU A N 1
ATOM 614 C CA . LEU A 1 75 ? 1.935 1.212 7.198 1.00 86.50 75 LEU A CA 1
ATOM 615 C C . LEU A 1 75 ? 0.560 1.297 7.868 1.00 86.50 75 LEU A C 1
ATOM 617 O O . LEU A 1 75 ? 0.287 0.608 8.852 1.00 86.50 75 LEU A O 1
ATOM 621 N N . VAL A 1 76 ? -0.317 2.119 7.298 1.00 89.94 76 VAL A N 1
ATOM 622 C CA . VAL A 1 76 ? -1.754 2.150 7.601 1.00 89.94 76 VAL A CA 1
ATOM 623 C C . VAL A 1 76 ? -2.487 1.403 6.496 1.00 89.94 76 VAL A C 1
ATOM 625 O O . VAL A 1 76 ? -2.092 1.507 5.341 1.00 89.94 76 VAL A O 1
ATOM 628 N N . MET A 1 77 ? -3.508 0.622 6.849 1.00 90.25 77 MET A N 1
ATOM 629 C CA . MET A 1 77 ? -4.174 -0.322 5.936 1.00 90.25 77 MET A CA 1
ATOM 630 C C . MET A 1 77 ? -5.699 -0.156 5.905 1.00 90.25 77 MET A C 1
ATOM 632 O O . MET A 1 77 ? -6.429 -1.104 5.623 1.00 90.25 77 MET A O 1
ATOM 636 N N . GLY A 1 78 ? -6.211 1.026 6.253 1.00 92.44 78 GLY A N 1
ATOM 637 C CA . GLY A 1 78 ? -7.649 1.274 6.361 1.00 92.44 78 GLY A CA 1
ATOM 638 C C . GLY A 1 78 ? -8.422 0.989 5.073 1.00 92.44 78 GLY A C 1
ATOM 639 O O . GLY A 1 78 ? -9.453 0.314 5.113 1.00 92.44 78 GLY A O 1
ATOM 640 N N . LYS A 1 79 ? -7.930 1.466 3.924 1.00 92.69 79 LYS A N 1
ATOM 641 C CA . LYS A 1 79 ? -8.614 1.317 2.631 1.00 92.69 79 LYS A CA 1
ATOM 642 C C . LYS A 1 79 ? -8.556 -0.138 2.156 1.00 92.69 79 LYS A C 1
ATOM 644 O O . LYS A 1 79 ? -9.557 -0.661 1.666 1.00 92.69 79 LYS A O 1
ATOM 649 N N . GLU A 1 80 ? -7.415 -0.801 2.324 1.00 90.50 80 GLU A N 1
ATOM 650 C CA . GLU A 1 80 ? -7.191 -2.221 2.048 1.00 90.50 80 GLU A CA 1
ATOM 651 C C . GLU A 1 80 ? -8.162 -3.088 2.857 1.00 90.50 80 GLU A C 1
ATOM 653 O O . GLU A 1 80 ? -8.904 -3.896 2.289 1.00 90.50 80 GLU A O 1
ATOM 658 N N . MET A 1 81 ? -8.198 -2.888 4.181 1.00 91.75 81 MET A N 1
ATOM 659 C CA . MET A 1 81 ? -9.083 -3.614 5.091 1.00 91.75 81 MET A CA 1
ATOM 660 C C . MET A 1 81 ? -10.546 -3.392 4.719 1.00 91.75 81 MET A C 1
ATOM 662 O O . MET A 1 81 ? -11.299 -4.358 4.636 1.00 91.75 81 MET A O 1
ATOM 666 N N . GLN A 1 82 ? -10.946 -2.155 4.407 1.00 94.44 82 GLN A N 1
ATOM 667 C CA . GLN A 1 82 ? -12.327 -1.856 4.038 1.00 94.44 82 GLN A CA 1
ATOM 668 C C . GLN A 1 82 ? -12.743 -2.549 2.734 1.00 94.44 82 GLN A C 1
ATOM 670 O O . GLN A 1 82 ? -13.814 -3.152 2.669 1.00 94.44 82 GLN A O 1
ATOM 675 N N . LYS A 1 83 ? -11.895 -2.531 1.695 1.00 91.38 83 LYS A N 1
ATOM 676 C CA . LYS A 1 83 ? -12.165 -3.256 0.436 1.00 91.38 83 LYS A CA 1
ATOM 677 C C . LYS A 1 83 ? -12.405 -4.748 0.688 1.00 91.38 83 LYS A C 1
ATOM 679 O O . LYS A 1 83 ? -13.296 -5.341 0.078 1.00 91.38 83 LYS A O 1
ATOM 684 N N . ARG A 1 84 ? -11.623 -5.346 1.591 1.00 89.94 84 ARG A N 1
ATOM 685 C CA . ARG A 1 84 ? -11.711 -6.767 1.957 1.00 89.94 84 ARG A CA 1
ATOM 686 C C . ARG A 1 84 ? -12.941 -7.058 2.818 1.00 89.94 84 ARG A C 1
ATOM 688 O O . ARG A 1 84 ? -13.662 -8.002 2.507 1.00 89.94 84 ARG A O 1
ATOM 695 N N . ALA A 1 85 ? -13.240 -6.219 3.809 1.00 93.38 85 ALA A N 1
ATOM 696 C CA . ALA A 1 85 ? -14.437 -6.321 4.643 1.00 93.38 85 ALA A CA 1
ATOM 697 C C . ALA A 1 85 ? -15.718 -6.269 3.796 1.00 93.38 85 ALA A C 1
ATOM 699 O O . ALA A 1 85 ? -16.565 -7.154 3.896 1.00 93.38 85 ALA A O 1
ATOM 700 N N . LYS A 1 86 ? -15.812 -5.313 2.859 1.00 93.62 86 LYS A N 1
ATOM 701 C CA . LYS A 1 86 ? -16.937 -5.223 1.910 1.00 93.62 86 LYS A CA 1
ATOM 702 C C . LYS A 1 86 ? -17.071 -6.469 1.035 1.00 93.62 86 LYS A C 1
ATOM 704 O O . LYS A 1 86 ? -18.185 -6.903 0.748 1.00 93.62 86 LYS A O 1
ATOM 709 N N . LEU A 1 87 ? -15.953 -7.053 0.592 1.00 89.69 87 LEU A N 1
ATOM 710 C CA . LEU A 1 87 ? -15.993 -8.298 -0.175 1.00 89.69 87 LEU A CA 1
ATOM 711 C C . LEU A 1 87 ? -16.516 -9.467 0.669 1.00 89.69 87 LEU A C 1
ATOM 713 O O . LEU A 1 87 ? -17.323 -10.238 0.157 1.00 89.69 87 LEU A O 1
ATOM 717 N N . CYS A 1 88 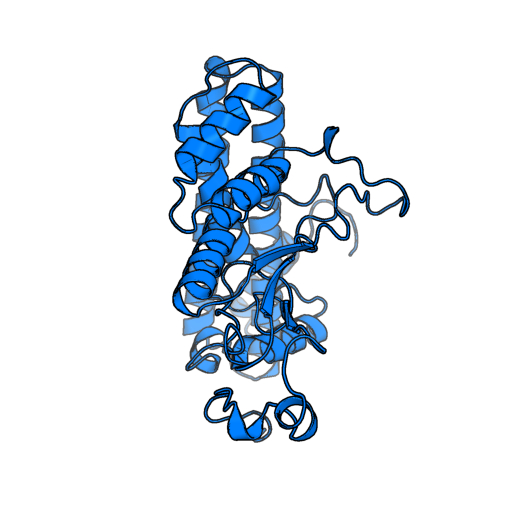? -16.062 -9.582 1.917 1.00 92.88 88 CYS A N 1
ATOM 718 C CA . CYS A 1 88 ? -16.474 -10.629 2.852 1.00 92.88 88 CYS A CA 1
ATOM 719 C C . CYS A 1 88 ? -17.972 -10.546 3.146 1.00 92.88 88 CYS A C 1
ATOM 721 O O . CYS A 1 88 ? -18.681 -11.521 2.917 1.00 92.88 88 CYS A O 1
ATOM 723 N N . ALA A 1 89 ? -18.462 -9.356 3.508 1.00 93.12 89 ALA A N 1
ATOM 724 C CA . ALA A 1 89 ? -19.881 -9.111 3.757 1.00 93.12 89 ALA A CA 1
ATOM 725 C C . ALA A 1 89 ? -20.748 -9.474 2.540 1.00 93.12 89 ALA A C 1
ATOM 727 O O . ALA A 1 89 ? -21.712 -1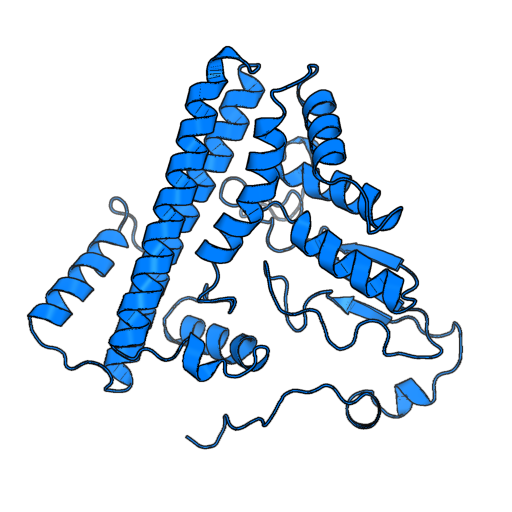0.222 2.654 1.00 93.12 89 ALA A O 1
ATOM 728 N N . ARG A 1 90 ? -20.354 -9.037 1.336 1.00 92.31 90 ARG A N 1
ATOM 729 C CA . ARG A 1 90 ? -21.077 -9.362 0.093 1.00 92.31 90 ARG A CA 1
ATOM 730 C C . ARG A 1 90 ? -21.091 -10.858 -0.238 1.00 92.31 90 ARG A C 1
ATOM 732 O O . ARG A 1 90 ? -21.957 -11.301 -0.985 1.00 92.31 90 ARG A O 1
ATOM 739 N N . ARG A 1 91 ? -20.097 -11.622 0.221 1.00 90.38 91 ARG A N 1
ATOM 740 C CA . ARG A 1 91 ? -19.970 -13.057 -0.068 1.00 90.38 91 ARG A CA 1
ATOM 741 C C . ARG A 1 91 ? -20.427 -13.955 1.086 1.00 90.38 91 ARG A C 1
ATOM 743 O O . ARG A 1 91 ? -20.229 -15.159 0.979 1.00 90.38 91 ARG A O 1
ATOM 750 N N . GLY A 1 92 ? -21.021 -13.392 2.141 1.00 91.31 92 GLY A N 1
ATOM 751 C CA . GLY A 1 92 ? -21.521 -14.163 3.282 1.00 91.31 92 GLY A CA 1
ATOM 752 C C . GLY A 1 92 ? -20.417 -14.871 4.070 1.00 91.31 92 GLY A C 1
ATOM 753 O O . GLY A 1 92 ? -20.610 -15.992 4.512 1.00 91.31 92 GLY A O 1
ATOM 754 N N . VAL A 1 93 ? -19.239 -14.254 4.186 1.00 91.56 93 VAL A N 1
ATOM 755 C CA . VAL A 1 93 ? -18.137 -14.773 5.014 1.00 91.56 93 VAL A CA 1
ATOM 756 C C . VAL A 1 93 ? -18.446 -14.488 6.485 1.00 91.56 93 VAL A C 1
ATOM 758 O O . VAL A 1 93 ? -18.779 -13.349 6.811 1.00 91.56 93 VAL A O 1
ATOM 761 N N . ASN A 1 94 ? -18.301 -15.489 7.356 1.00 90.75 94 ASN A N 1
ATOM 762 C CA . ASN A 1 94 ? -18.718 -15.449 8.764 1.00 90.75 94 ASN A CA 1
ATOM 763 C C . ASN A 1 94 ? -17.974 -14.401 9.596 1.00 90.75 94 ASN A C 1
ATOM 765 O O . ASN A 1 94 ? -18.536 -13.850 10.539 1.00 90.75 94 ASN A O 1
ATOM 769 N N . GLY A 1 95 ? -16.715 -14.107 9.265 1.00 88.69 95 GLY A N 1
ATOM 770 C CA . GLY A 1 95 ? -15.954 -13.146 10.049 1.00 88.69 95 GLY A CA 1
ATOM 771 C C . GLY A 1 95 ? -14.677 -12.628 9.411 1.00 88.69 95 GLY A C 1
ATOM 772 O O . GLY A 1 95 ? -14.217 -13.076 8.357 1.00 88.69 95 GLY A O 1
ATOM 773 N N . LEU A 1 96 ? -14.090 -11.657 10.105 1.00 92.69 96 LEU A N 1
ATOM 774 C CA . LEU A 1 96 ? -12.739 -11.166 9.875 1.00 92.69 96 LEU A CA 1
ATOM 775 C C . LEU A 1 96 ? -11.898 -11.517 11.102 1.00 92.69 96 LEU A C 1
ATOM 777 O O . LEU A 1 96 ? -12.346 -11.301 12.226 1.00 92.69 96 LEU A O 1
ATOM 781 N N . CYS A 1 97 ? -10.668 -11.979 10.902 1.00 91.25 97 CYS A N 1
ATOM 782 C CA . CYS A 1 97 ? -9.685 -12.070 11.979 1.00 91.25 97 CYS A CA 1
ATOM 783 C C . CYS A 1 97 ? -8.504 -11.140 11.690 1.00 91.25 97 CYS A C 1
ATOM 785 O O . CYS A 1 97 ? -8.115 -10.941 10.538 1.00 91.25 97 CYS A O 1
ATOM 787 N N . ALA A 1 98 ? -7.953 -10.536 12.740 1.00 88.00 98 ALA A N 1
ATOM 788 C CA . ALA A 1 98 ? -6.720 -9.768 12.654 1.00 88.00 98 ALA A CA 1
ATOM 789 C C . ALA A 1 98 ? -5.563 -10.664 13.086 1.00 88.00 98 ALA A C 1
ATOM 791 O O . ALA A 1 98 ? -5.524 -11.107 14.234 1.00 88.00 98 ALA A O 1
ATOM 792 N N . VAL A 1 99 ? -4.608 -10.902 12.190 1.00 84.06 99 VAL A N 1
ATOM 793 C CA . VAL A 1 99 ? -3.371 -11.602 12.544 1.00 84.06 99 VAL A CA 1
ATOM 794 C C . VAL A 1 99 ? -2.310 -10.558 12.834 1.00 84.06 99 VAL A C 1
ATOM 796 O O . VAL A 1 99 ? -1.724 -9.942 11.944 1.00 84.06 99 VAL A O 1
ATOM 799 N N . THR A 1 100 ? -2.086 -10.348 14.124 1.00 73.25 100 THR A N 1
ATOM 800 C CA . THR A 1 100 ? -1.103 -9.408 14.657 1.00 73.25 100 THR A CA 1
ATOM 801 C C . THR A 1 100 ? 0.288 -10.042 14.758 1.00 73.25 100 THR A C 1
ATOM 803 O O . THR A 1 100 ? 1.120 -9.539 15.498 1.00 73.25 100 THR A O 1
ATOM 806 N N . MET A 1 101 ? 0.599 -11.143 14.060 1.00 62.03 101 MET A N 1
ATOM 807 C CA . MET A 1 101 ? 1.936 -11.748 14.156 1.00 62.03 101 MET A CA 1
ATOM 808 C C . MET A 1 101 ? 3.036 -10.722 13.849 1.00 62.03 101 MET A C 1
ATOM 810 O O . MET A 1 101 ? 2.963 -9.972 12.875 1.00 62.03 101 MET A O 1
ATOM 814 N N . GLY A 1 102 ? 4.031 -10.653 14.740 1.00 56.28 102 GLY A N 1
ATOM 815 C CA . GLY A 1 102 ? 5.105 -9.665 14.670 1.00 56.28 102 GLY A CA 1
ATOM 816 C C . GLY A 1 102 ? 4.718 -8.239 15.082 1.00 56.28 102 GLY A C 1
ATOM 817 O O . GLY A 1 102 ? 5.571 -7.346 15.079 1.00 56.28 102 GLY A O 1
ATOM 818 N N . TRP A 1 103 ? 3.467 -8.001 15.493 1.00 56.72 103 TRP A N 1
ATOM 819 C CA . TRP A 1 103 ? 3.101 -6.778 16.201 1.00 56.72 103 TRP A CA 1
ATOM 820 C C . TRP A 1 103 ? 3.985 -6.594 17.418 1.00 56.72 103 TRP A C 1
ATOM 822 O O . TRP A 1 103 ? 4.262 -7.530 18.156 1.00 56.72 103 TRP A O 1
ATOM 832 N N . GLY A 1 104 ? 4.417 -5.367 17.657 1.00 50.03 104 GLY A N 1
ATOM 833 C CA . GLY A 1 104 ? 5.314 -5.060 18.757 1.00 50.03 104 GLY A CA 1
ATOM 834 C C . GLY A 1 104 ? 6.747 -5.580 18.590 1.00 50.03 104 GLY A C 1
ATOM 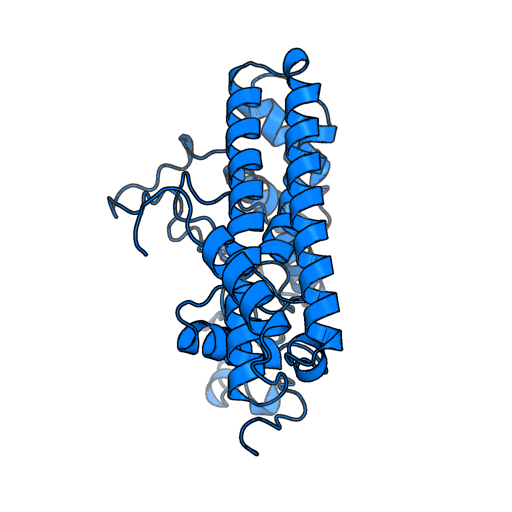835 O O . GLY A 1 104 ? 7.580 -5.237 19.421 1.00 50.03 104 GLY A O 1
ATOM 836 N N . GLY A 1 105 ? 7.050 -6.356 17.542 1.00 53.75 105 GLY A N 1
ATOM 837 C CA . GLY A 1 105 ? 8.362 -6.957 17.325 1.00 53.75 105 GLY A CA 1
ATOM 838 C C . GLY A 1 105 ? 9.426 -5.913 16.992 1.00 53.75 105 GLY A C 1
ATOM 839 O O . GLY A 1 105 ? 9.361 -5.244 15.956 1.00 53.75 105 GLY A O 1
ATOM 840 N N . GLN A 1 106 ? 10.429 -5.788 17.861 1.00 53.69 106 GLN A N 1
ATOM 841 C CA . GLN A 1 106 ? 11.686 -5.120 17.538 1.00 53.69 106 GLN A CA 1
ATOM 842 C C . GLN A 1 106 ? 12.591 -6.153 16.869 1.00 53.69 106 GLN A C 1
ATOM 844 O O . GLN A 1 106 ? 12.834 -7.211 17.444 1.00 53.69 106 GLN A O 1
ATOM 849 N N . ALA A 1 107 ? 13.103 -5.848 15.675 1.00 52.03 107 ALA A N 1
ATOM 850 C CA . ALA A 1 107 ? 13.881 -6.764 14.829 1.00 52.03 107 ALA A CA 1
ATOM 851 C C . ALA A 1 107 ? 15.111 -7.417 15.507 1.00 52.03 107 ALA A C 1
ATOM 853 O O . ALA A 1 107 ? 15.719 -8.308 14.930 1.00 52.03 107 ALA A O 1
ATOM 854 N N . LEU A 1 108 ? 15.477 -6.989 16.721 1.00 48.56 108 LEU A N 1
ATOM 855 C CA . LEU A 1 108 ? 16.634 -7.471 17.474 1.00 48.56 108 LEU A CA 1
ATOM 856 C C . LEU A 1 108 ? 16.280 -8.281 18.736 1.00 48.56 108 LEU A C 1
ATOM 858 O O . LEU A 1 108 ? 17.190 -8.814 19.364 1.00 48.56 108 LEU A O 1
ATOM 862 N N . ARG A 1 109 ? 15.003 -8.381 19.145 1.00 51.28 109 ARG A N 1
ATOM 863 C CA . ARG A 1 109 ? 14.581 -9.183 20.314 1.00 51.28 109 ARG A CA 1
ATOM 864 C C . ARG A 1 109 ? 13.209 -9.834 20.067 1.00 51.28 109 ARG A C 1
ATOM 866 O O . ARG A 1 109 ? 12.207 -9.121 20.103 1.00 51.28 109 ARG A O 1
ATOM 873 N N . PRO A 1 110 ? 13.130 -11.165 19.868 1.00 48.41 110 PRO A N 1
ATOM 874 C CA . PRO A 1 110 ? 11.910 -11.835 19.398 1.00 48.41 110 PRO A CA 1
ATOM 875 C C . PRO A 1 110 ? 10.703 -11.840 20.353 1.00 48.41 110 PRO A C 1
ATOM 877 O O . PRO A 1 110 ? 9.634 -12.278 19.947 1.00 48.41 110 PRO A O 1
ATOM 880 N N . PHE A 1 111 ? 10.828 -11.402 21.611 1.00 50.41 111 PHE A N 1
ATOM 881 C CA . PHE A 1 111 ? 9.937 -11.924 22.659 1.00 50.41 111 PHE A CA 1
ATOM 882 C C . PHE A 1 111 ? 8.914 -10.967 23.278 1.00 50.41 111 PHE A C 1
ATOM 884 O O . PHE A 1 111 ? 8.089 -11.432 24.055 1.00 50.41 111 PHE A O 1
ATOM 891 N N . PHE A 1 112 ? 8.880 -9.672 22.941 1.00 53.03 112 PHE A N 1
ATOM 892 C CA . PHE A 1 112 ? 7.876 -8.780 23.543 1.00 53.03 112 PHE A CA 1
ATOM 893 C C . PHE A 1 112 ? 7.192 -7.881 22.528 1.00 53.03 112 PHE A C 1
ATOM 895 O O . PHE A 1 112 ? 7.674 -6.796 22.203 1.00 53.03 112 PHE A O 1
ATOM 902 N N . ALA A 1 113 ? 6.008 -8.311 22.098 1.00 55.84 113 ALA A 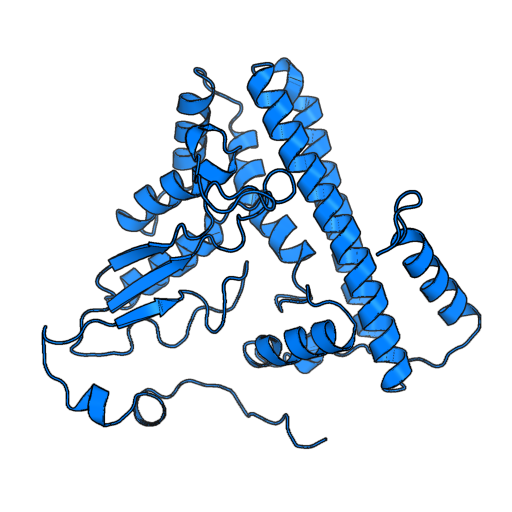N 1
ATOM 903 C CA . ALA A 1 113 ? 5.066 -7.430 21.446 1.00 55.84 113 ALA A CA 1
ATOM 904 C C . ALA A 1 113 ? 4.655 -6.308 22.421 1.00 55.84 113 ALA A C 1
ATOM 906 O O . ALA A 1 113 ? 4.000 -6.582 23.425 1.00 55.84 113 ALA A O 1
ATOM 907 N N . ARG A 1 114 ? 5.013 -5.042 22.157 1.00 61.88 114 ARG A N 1
ATOM 908 C CA . ARG A 1 114 ? 4.536 -3.881 22.941 1.00 61.88 114 ARG A CA 1
ATOM 909 C C . ARG A 1 114 ? 3.689 -2.918 22.093 1.00 61.88 114 ARG A C 1
ATOM 911 O O . ARG A 1 114 ? 4.191 -1.879 21.668 1.00 61.88 114 ARG A O 1
ATOM 918 N N . PRO A 1 115 ? 2.395 -3.209 21.869 1.00 59.34 115 PRO A N 1
ATOM 919 C CA . PRO A 1 115 ? 1.509 -2.339 21.090 1.00 59.34 115 PRO A CA 1
ATOM 920 C C . PRO A 1 115 ? 1.312 -0.929 21.674 1.00 59.34 115 PRO A C 1
ATOM 922 O O . PRO A 1 115 ? 0.921 -0.018 20.959 1.00 59.34 115 PRO A O 1
ATOM 925 N N . SER A 1 116 ? 1.582 -0.714 22.964 1.00 59.12 116 SER A N 1
ATOM 926 C CA . SER A 1 116 ? 1.410 0.592 23.620 1.00 59.12 116 SER A CA 1
ATOM 927 C C . SER A 1 116 ? 2.500 1.618 23.282 1.00 59.12 116 SER A C 1
ATOM 929 O O . SER A 1 116 ? 2.272 2.818 23.429 1.00 59.12 116 SER A O 1
ATOM 931 N N . ILE A 1 117 ? 3.674 1.172 22.822 1.00 64.00 117 ILE A N 1
ATOM 932 C CA . ILE A 1 117 ? 4.786 2.050 22.398 1.00 64.00 117 ILE A CA 1
ATOM 933 C C . ILE A 1 117 ? 4.844 2.222 20.877 1.00 64.00 117 ILE A C 1
ATOM 935 O O . ILE A 1 117 ? 5.724 2.898 20.349 1.00 64.00 117 ILE A O 1
ATOM 939 N N . TRP A 1 118 ? 3.915 1.586 20.168 1.00 70.25 118 TRP A N 1
ATOM 940 C CA . TRP A 1 118 ? 3.804 1.649 18.724 1.00 70.25 118 TRP A CA 1
ATOM 941 C C . TRP A 1 118 ? 3.323 3.040 18.279 1.00 70.25 118 TRP A C 1
ATOM 943 O O . TRP A 1 118 ? 2.455 3.624 18.940 1.00 70.25 118 TRP A O 1
ATOM 953 N N . PRO A 1 119 ? 3.900 3.609 17.203 1.00 77.56 119 PRO A N 1
ATOM 954 C CA . PRO A 1 119 ? 3.414 4.840 16.599 1.00 77.56 119 PRO A CA 1
ATOM 955 C C . PRO A 1 119 ? 1.988 4.723 16.043 1.00 77.56 119 PRO A C 1
ATOM 957 O O . PRO A 1 119 ? 1.226 3.799 16.323 1.00 77.56 119 PRO A O 1
ATOM 960 N N . LEU A 1 120 ? 1.662 5.639 15.142 1.00 87.88 120 LEU A N 1
ATOM 961 C CA . LEU A 1 120 ? 0.377 5.791 14.475 1.00 87.88 120 LEU A CA 1
ATOM 962 C C . LEU A 1 120 ? -0.200 4.531 13.799 1.00 87.88 120 LEU A C 1
ATOM 964 O O . LEU A 1 120 ? -1.381 4.543 13.471 1.00 87.88 120 LEU A O 1
ATOM 968 N N . HIS A 1 121 ? 0.555 3.448 13.579 1.00 82.12 121 HIS A N 1
ATOM 969 C CA . HIS A 1 121 ? 0.024 2.214 12.976 1.00 82.12 121 HIS A CA 1
ATOM 970 C C . HIS A 1 121 ? -0.883 1.395 13.915 1.00 82.12 121 HIS A C 1
ATOM 972 O O . HIS A 1 121 ? -1.610 0.525 13.437 1.00 82.12 121 HIS A O 1
ATOM 978 N N . GLU A 1 122 ? -0.915 1.685 15.223 1.00 85.44 122 GLU A N 1
ATOM 979 C CA . GLU A 1 122 ? -1.915 1.121 16.150 1.00 85.44 122 GLU A CA 1
ATOM 980 C C . GLU A 1 122 ? -3.350 1.454 15.687 1.00 85.44 122 GLU A C 1
ATOM 982 O O . GLU A 1 122 ? -4.278 0.674 15.917 1.00 85.44 122 GLU A O 1
ATOM 987 N N . VAL A 1 123 ? -3.529 2.540 14.919 1.00 90.94 123 VAL A N 1
ATOM 988 C CA . VAL A 1 123 ? -4.797 2.881 14.254 1.00 90.94 123 VAL A CA 1
ATOM 989 C C . VAL A 1 123 ? -5.385 1.714 13.451 1.00 90.94 123 VAL A C 1
ATOM 991 O O . VAL A 1 123 ? -6.604 1.614 13.336 1.00 90.94 123 VAL A O 1
ATOM 994 N N . ASN A 1 124 ? -4.558 0.790 12.942 1.00 90.62 124 ASN A N 1
ATOM 995 C CA . ASN A 1 124 ? -5.029 -0.374 12.194 1.00 90.62 124 ASN A CA 1
ATOM 996 C C . ASN A 1 124 ? -5.960 -1.271 13.024 1.00 90.62 124 ASN A C 1
ATOM 998 O O . ASN A 1 124 ? -6.916 -1.797 12.461 1.00 90.62 124 ASN A O 1
ATOM 1002 N N . LEU A 1 125 ? -5.767 -1.396 14.346 1.00 89.88 125 LEU A N 1
ATOM 1003 C CA . LEU A 1 125 ? -6.713 -2.135 15.195 1.00 89.88 125 LEU A CA 1
ATOM 1004 C C . LEU A 1 125 ? -8.045 -1.418 15.355 1.00 89.88 125 LEU A C 1
ATOM 1006 O O . LEU A 1 125 ? -9.091 -2.060 15.361 1.00 89.88 125 LEU A O 1
ATOM 1010 N N . TYR A 1 126 ? -8.019 -0.094 15.486 1.00 93.50 126 TYR A N 1
ATOM 1011 C CA . TYR A 1 126 ? -9.240 0.699 15.600 1.00 93.50 126 TYR A CA 1
ATOM 1012 C C . TYR A 1 126 ? -10.048 0.627 14.303 1.00 93.50 126 TYR A C 1
ATOM 1014 O O . TYR A 1 126 ? -11.266 0.455 14.340 1.00 93.50 126 TYR A O 1
ATOM 1022 N N . LEU A 1 127 ? -9.360 0.696 13.161 1.00 95.38 127 LEU A N 1
ATOM 1023 C CA . LEU A 1 127 ? -9.953 0.513 11.840 1.00 95.38 127 LEU A CA 1
ATOM 1024 C C . LEU A 1 127 ? -10.491 -0.912 11.668 1.00 95.38 127 LEU A C 1
ATOM 1026 O O . LEU A 1 127 ? -11.625 -1.068 11.231 1.00 95.38 127 LEU A O 1
ATOM 1030 N N . PHE A 1 128 ? -9.732 -1.939 12.067 1.00 94.56 128 PHE A N 1
ATOM 1031 C CA . PHE A 1 128 ? -10.191 -3.330 12.052 1.00 94.56 128 PHE A CA 1
ATOM 1032 C C . PHE A 1 128 ? -11.463 -3.514 12.885 1.00 94.56 128 PHE A C 1
ATOM 1034 O O . PHE A 1 128 ? -12.454 -4.024 12.375 1.00 94.56 128 PHE A O 1
ATOM 1041 N N . ALA A 1 129 ? -11.469 -3.051 14.137 1.00 95.19 129 ALA A N 1
ATOM 1042 C CA . ALA A 1 129 ? -12.611 -3.199 15.036 1.00 95.19 129 ALA A CA 1
ATOM 1043 C C . ALA A 1 129 ? -13.866 -2.486 14.510 1.00 95.19 129 ALA A C 1
ATOM 1045 O O . ALA A 1 129 ? -14.976 -2.982 14.690 1.00 95.19 129 ALA A O 1
ATOM 1046 N N . ALA A 1 130 ? -13.702 -1.333 13.854 1.00 97.12 130 ALA A N 1
ATOM 1047 C CA . ALA A 1 130 ? -14.806 -0.649 13.191 1.00 97.12 130 ALA A CA 1
ATOM 1048 C C . ALA A 1 130 ? -15.313 -1.441 11.975 1.00 97.12 130 ALA A C 1
ATOM 1050 O O . ALA A 1 130 ? -16.515 -1.644 11.840 1.00 97.12 130 ALA A O 1
ATOM 1051 N N . LEU A 1 131 ? -14.403 -1.943 11.136 1.00 96.69 131 LEU A N 1
ATOM 1052 C CA . LEU A 1 131 ? -14.729 -2.664 9.902 1.00 96.69 131 LEU A CA 1
ATOM 1053 C C . LEU A 1 131 ? -15.287 -4.073 10.119 1.00 96.69 131 LEU A C 1
ATOM 1055 O O . LEU A 1 131 ? -16.056 -4.551 9.289 1.00 96.69 131 LEU A O 1
ATOM 1059 N N . ALA A 1 132 ? -14.915 -4.729 11.217 1.00 94.31 132 ALA A N 1
ATOM 1060 C CA . ALA A 1 132 ? -15.488 -6.006 11.630 1.00 94.31 132 ALA A CA 1
ATOM 1061 C C . ALA A 1 132 ? -16.957 -5.866 12.058 1.00 94.31 132 ALA A C 1
ATOM 1063 O O . ALA A 1 132 ? -17.716 -6.821 11.936 1.00 94.31 132 ALA A O 1
ATOM 1064 N N . LYS A 1 133 ? -17.361 -4.679 12.534 1.00 95.56 133 LYS A N 1
ATOM 1065 C CA . LYS A 1 133 ? -18.755 -4.361 12.881 1.00 95.56 133 LYS A CA 1
ATOM 1066 C C . LYS A 1 133 ? -19.541 -3.834 11.687 1.00 95.56 133 LYS A C 1
ATOM 1068 O O . LYS A 1 133 ? -20.678 -4.235 11.479 1.00 95.56 133 LYS A O 1
ATOM 1073 N N . ASP A 1 134 ? -18.938 -2.927 10.925 1.00 97.06 134 ASP A N 1
ATOM 1074 C CA . ASP A 1 134 ? -19.543 -2.323 9.743 1.00 97.06 134 ASP A CA 1
ATOM 1075 C C . ASP A 1 134 ? -18.506 -2.207 8.609 1.00 97.06 134 ASP A C 1
ATOM 1077 O O . ASP A 1 134 ? -17.603 -1.365 8.676 1.00 97.06 134 ASP A O 1
ATOM 1081 N N . PRO A 1 135 ? -18.637 -2.980 7.513 1.00 96.44 135 PRO A N 1
ATOM 1082 C CA . PRO A 1 135 ? -17.718 -2.902 6.378 1.00 96.44 135 PRO A CA 1
ATOM 1083 C C . PRO A 1 135 ? -17.768 -1.546 5.646 1.00 96.44 135 PRO A C 1
ATOM 1085 O O . PRO A 1 135 ? -16.910 -1.277 4.800 1.00 96.44 135 PRO A O 1
ATOM 1088 N N . ASN A 1 136 ? -18.749 -0.686 5.934 1.00 97.62 136 ASN A N 1
ATOM 1089 C CA . ASN A 1 136 ? -18.870 0.674 5.411 1.00 97.62 136 ASN A CA 1
ATOM 1090 C C . ASN A 1 136 ? -18.457 1.763 6.412 1.00 97.62 136 ASN A C 1
ATOM 1092 O O . ASN A 1 136 ? -18.603 2.938 6.077 1.00 97.62 136 ASN A O 1
ATOM 1096 N N . ALA A 1 137 ? -17.886 1.397 7.566 1.00 98.06 137 ALA A N 1
ATOM 1097 C CA . ALA A 1 137 ? -17.491 2.347 8.601 1.00 98.06 137 ALA A CA 1
ATOM 1098 C C . ALA A 1 137 ? -16.669 3.524 8.043 1.00 98.06 137 ALA A C 1
ATOM 1100 O O . ALA A 1 137 ? -15.769 3.344 7.212 1.00 98.06 137 ALA A O 1
ATOM 1101 N N . ASP A 1 138 ? -16.949 4.732 8.539 1.00 98.31 138 ASP A N 1
ATOM 1102 C CA . ASP A 1 138 ? -16.203 5.937 8.179 1.00 98.31 138 ASP A CA 1
ATOM 1103 C C . ASP A 1 138 ? -14.780 5.873 8.755 1.00 98.31 138 ASP A C 1
ATOM 1105 O O . ASP A 1 138 ? -14.526 6.155 9.931 1.00 98.31 138 ASP A O 1
ATOM 1109 N N . LEU A 1 139 ? -13.830 5.511 7.891 1.00 98.31 139 LEU A N 1
ATOM 1110 C CA . LEU A 1 139 ? -12.421 5.386 8.250 1.00 98.31 139 LEU A CA 1
ATOM 1111 C C . LEU A 1 139 ? -11.842 6.703 8.776 1.00 98.31 139 LEU A C 1
ATOM 1113 O O . LEU A 1 139 ? -10.971 6.675 9.650 1.00 98.31 139 LEU A O 1
ATOM 1117 N N . GLN A 1 140 ? -12.296 7.851 8.260 1.00 98.12 140 GLN A N 1
ATOM 1118 C CA . GLN A 1 140 ? -11.800 9.151 8.697 1.00 98.12 140 GLN A CA 1
ATOM 1119 C C . GLN A 1 140 ? -12.287 9.435 10.117 1.00 98.12 140 GLN A C 1
ATOM 1121 O O . GLN A 1 140 ? -11.460 9.731 10.978 1.00 98.12 140 GLN A O 1
ATOM 1126 N N . ALA A 1 141 ? -13.580 9.256 10.393 1.00 98.31 141 ALA A N 1
ATOM 1127 C CA . ALA A 1 141 ? -14.139 9.442 11.732 1.00 98.31 141 ALA A CA 1
ATOM 1128 C C . ALA A 1 141 ? -13.499 8.503 12.771 1.00 98.31 141 ALA A C 1
ATOM 1130 O O . ALA A 1 141 ? -13.148 8.933 13.875 1.00 98.31 141 ALA A O 1
ATOM 1131 N N . VAL A 1 142 ? -13.278 7.231 12.414 1.00 98.31 142 VAL A N 1
ATOM 1132 C CA . VAL A 1 142 ? -12.571 6.259 13.270 1.00 98.31 142 VAL A CA 1
ATOM 1133 C C . VAL A 1 142 ? -11.146 6.732 13.568 1.00 98.31 142 VAL A C 1
ATOM 1135 O O . VAL A 1 142 ? -10.711 6.716 14.723 1.00 98.31 142 VAL A O 1
ATOM 1138 N N . THR A 1 143 ? -10.438 7.217 12.548 1.00 97.88 143 THR A N 1
ATOM 1139 C CA . THR A 1 143 ? -9.071 7.736 12.683 1.00 97.88 143 THR A CA 1
ATOM 1140 C C . THR A 1 143 ? -9.022 9.003 13.543 1.00 97.88 143 THR A C 1
ATOM 1142 O O . THR A 1 143 ? -8.180 9.111 14.431 1.00 97.88 143 THR A O 1
ATOM 1145 N N . GLU A 1 144 ? -9.935 9.954 13.344 1.00 98.12 144 GLU A N 1
ATOM 1146 C CA . GLU A 1 144 ? -10.027 11.173 14.158 1.00 98.12 144 GLU A CA 1
ATOM 1147 C C . GLU A 1 144 ? -10.310 10.855 15.631 1.00 98.12 144 GLU A C 1
ATOM 1149 O O . GLU A 1 144 ? -9.672 11.422 16.525 1.00 98.12 144 GLU A O 1
ATOM 1154 N N . LYS A 1 145 ? -11.220 9.906 15.898 1.00 97.81 145 LYS A N 1
ATOM 1155 C CA . LYS A 1 145 ? -11.524 9.433 17.255 1.00 97.81 145 LYS A CA 1
ATOM 1156 C C . LYS A 1 145 ? -10.299 8.802 17.917 1.00 97.81 145 LYS A C 1
ATOM 1158 O O . LYS A 1 145 ? -10.012 9.111 19.075 1.00 97.81 145 LYS A O 1
ATOM 1163 N N . TYR A 1 146 ? -9.562 7.964 17.187 1.00 95.94 146 TYR A N 1
ATOM 1164 C CA . TYR A 1 146 ? -8.304 7.384 17.655 1.00 95.94 146 TYR A CA 1
ATOM 1165 C C . TYR A 1 146 ? -7.272 8.465 18.003 1.00 95.94 146 TYR A C 1
ATOM 1167 O O . TYR A 1 146 ? -6.754 8.487 19.119 1.00 95.94 146 TYR A O 1
ATOM 1175 N N . LEU A 1 147 ? -7.024 9.405 17.088 1.00 96.00 147 LEU A N 1
ATOM 1176 C CA . LEU A 1 147 ? -6.053 10.481 17.288 1.00 96.00 147 LEU A CA 1
ATOM 1177 C C . LEU A 1 147 ? -6.415 11.361 18.493 1.00 96.00 147 LEU A C 1
ATOM 1179 O O . LEU A 1 147 ? -5.541 11.696 19.294 1.00 96.00 147 LEU A O 1
ATOM 1183 N N . ARG A 1 148 ? -7.705 11.680 18.672 1.00 96.75 148 ARG A N 1
ATOM 1184 C CA . ARG A 1 148 ? -8.184 12.408 19.856 1.00 96.75 148 ARG A CA 1
ATOM 1185 C C . ARG A 1 148 ? -7.900 11.640 21.144 1.00 96.75 148 ARG A C 1
ATOM 1187 O O . ARG A 1 148 ? -7.431 12.245 22.104 1.00 96.75 148 ARG A O 1
ATOM 1194 N N . ARG A 1 149 ? -8.170 10.329 21.166 1.00 94.75 149 ARG A N 1
ATOM 1195 C CA . ARG A 1 149 ? -7.904 9.469 22.329 1.00 94.75 149 ARG A CA 1
ATOM 1196 C C . ARG A 1 149 ? -6.410 9.410 22.647 1.00 94.75 149 ARG A C 1
ATOM 1198 O O . ARG A 1 149 ? -6.037 9.581 23.801 1.00 94.75 149 ARG A O 1
ATOM 1205 N N . ARG A 1 150 ? -5.562 9.202 21.636 1.00 92.94 150 ARG A N 1
ATOM 1206 C CA . ARG A 1 150 ? -4.109 9.037 21.799 1.00 92.94 150 ARG A CA 1
ATOM 1207 C C . ARG A 1 150 ? -3.411 10.297 22.305 1.00 92.94 150 ARG A C 1
ATOM 1209 O O . ARG A 1 150 ? -2.493 10.207 23.114 1.00 92.94 150 ARG A O 1
ATOM 1216 N N . PHE A 1 151 ? -3.828 11.462 21.815 1.00 94.44 151 PHE A N 1
ATOM 1217 C CA . PHE A 1 151 ? -3.146 12.730 22.089 1.00 94.44 151 PHE A CA 1
ATOM 1218 C C . PHE A 1 151 ? -3.911 13.653 23.047 1.00 94.44 151 PHE A C 1
ATOM 1220 O O . PHE A 1 151 ? -3.501 14.795 23.244 1.00 94.44 151 PHE A O 1
ATOM 1227 N N . GLY A 1 152 ? -5.023 13.184 23.623 1.00 94.94 152 GLY A N 1
ATOM 1228 C CA . GLY A 1 152 ? -5.805 13.897 24.638 1.00 94.94 152 GLY A CA 1
ATOM 1229 C C . GLY A 1 152 ? -6.564 15.133 24.140 1.00 94.94 152 GLY A C 1
ATOM 1230 O O . GLY A 1 152 ? -7.235 15.790 24.929 1.00 94.94 152 GLY A O 1
ATOM 1231 N N . LYS A 1 153 ? -6.494 15.472 22.846 1.00 94.25 153 LYS A N 1
ATOM 1232 C CA . LYS A 1 153 ? -7.186 16.636 22.275 1.00 94.25 153 LYS A CA 1
ATOM 1233 C C . LYS A 1 153 ? -7.597 16.419 20.827 1.00 94.25 153 LYS A C 1
ATOM 1235 O O . LYS A 1 153 ? -7.017 15.600 20.118 1.00 94.25 153 LYS A O 1
ATOM 1240 N N . LYS A 1 154 ? -8.583 17.192 20.364 1.00 95.56 154 LYS A N 1
ATOM 1241 C CA . LYS A 1 154 ? -8.977 17.198 18.950 1.00 95.56 154 LYS A CA 1
ATOM 1242 C C . LYS A 1 154 ? -7.813 17.725 18.104 1.00 95.56 154 LYS A C 1
ATOM 1244 O O . LYS A 1 154 ? -7.315 18.822 18.349 1.00 95.56 154 LYS A O 1
ATOM 1249 N N . LEU A 1 155 ? -7.382 16.932 17.128 1.00 96.81 155 LEU A N 1
ATOM 1250 C CA . LEU A 1 155 ? -6.366 17.322 16.153 1.00 96.81 155 LEU A CA 1
ATOM 1251 C C . LEU A 1 155 ? -7.025 17.818 14.852 1.00 96.81 155 LEU A C 1
ATOM 1253 O O . LEU A 1 155 ? -8.198 17.519 14.615 1.00 96.81 155 LEU A O 1
ATOM 1257 N N . PRO A 1 156 ? -6.299 18.554 13.989 1.00 97.69 156 PRO A N 1
ATOM 1258 C CA . PRO A 1 156 ? -6.780 18.880 12.649 1.00 97.69 156 PRO A CA 1
ATOM 1259 C C . PRO A 1 156 ? -7.237 17.633 11.872 1.00 97.69 156 PRO A C 1
ATOM 1261 O O . PRO A 1 156 ? -6.465 16.690 11.708 1.00 97.69 156 PRO A O 1
ATOM 1264 N N . ALA A 1 157 ? -8.458 17.656 11.327 1.00 96.56 157 ALA A N 1
ATOM 1265 C CA . ALA A 1 157 ? -9.038 16.549 10.548 1.00 96.56 157 ALA A CA 1
ATOM 1266 C C . ALA A 1 157 ? -8.178 16.136 9.335 1.00 96.56 157 ALA A C 1
ATOM 1268 O O . ALA A 1 157 ? -8.181 14.987 8.896 1.00 96.56 157 ALA A O 1
ATOM 1269 N N . GLU A 1 158 ? -7.380 17.064 8.792 1.00 97.06 158 GLU A N 1
ATOM 1270 C CA . GLU A 1 158 ? -6.431 16.753 7.719 1.00 97.06 158 GLU A CA 1
ATOM 1271 C C . GLU A 1 158 ? -5.398 15.688 8.117 1.00 97.06 158 GLU A C 1
ATOM 1273 O O . GLU A 1 158 ? -4.994 14.911 7.257 1.00 97.06 158 GLU A O 1
ATOM 1278 N N . LEU A 1 159 ? -5.026 15.570 9.395 1.00 97.19 159 LEU A N 1
ATOM 1279 C CA . LEU A 1 159 ? -4.070 14.552 9.845 1.00 97.19 159 LEU A CA 1
ATOM 1280 C C . LEU A 1 159 ? -4.622 13.134 9.704 1.00 97.19 159 LEU A C 1
ATOM 1282 O O . LEU A 1 159 ? -3.886 12.238 9.301 1.00 97.19 159 LEU A O 1
ATOM 1286 N N . ALA A 1 160 ? -5.918 12.935 9.963 1.00 97.31 160 ALA A N 1
ATOM 1287 C CA . ALA A 1 160 ? -6.573 11.651 9.729 1.00 97.31 160 ALA A CA 1
ATOM 1288 C C . ALA A 1 160 ? -6.560 11.286 8.237 1.00 97.31 160 ALA A C 1
ATOM 1290 O O . ALA A 1 160 ? -6.215 10.165 7.865 1.00 97.31 160 ALA A O 1
ATOM 1291 N N . ARG A 1 161 ? -6.843 12.260 7.362 1.00 97.00 161 ARG A N 1
ATOM 1292 C CA . ARG A 1 161 ? -6.773 12.066 5.904 1.00 97.00 161 ARG A CA 1
ATOM 1293 C C . ARG A 1 161 ? -5.353 11.776 5.425 1.00 97.00 161 ARG A C 1
ATOM 1295 O O . ARG A 1 161 ? -5.169 10.903 4.582 1.00 97.00 161 ARG A O 1
ATOM 1302 N N . LEU A 1 162 ? -4.348 12.475 5.954 1.00 96.75 162 LEU A N 1
ATOM 1303 C CA . LEU A 1 162 ? -2.940 12.207 5.649 1.00 96.75 162 LEU A CA 1
ATOM 1304 C C . LEU A 1 162 ? -2.544 10.794 6.074 1.00 96.75 162 LEU A C 1
ATOM 1306 O O . LEU A 1 162 ? -1.924 10.084 5.287 1.00 96.75 162 LEU A O 1
ATOM 1310 N N . LEU A 1 163 ? -2.950 10.376 7.274 1.00 95.56 163 LEU A N 1
ATOM 1311 C CA . LEU A 1 163 ? -2.673 9.048 7.811 1.00 95.56 163 LEU A CA 1
ATOM 1312 C C . LEU A 1 163 ? -3.275 7.937 6.935 1.00 95.56 163 LEU A C 1
ATOM 1314 O O . LEU A 1 163 ? -2.582 6.985 6.595 1.00 95.56 163 LEU A O 1
ATOM 1318 N N . LEU A 1 164 ? -4.522 8.092 6.482 1.00 96.00 164 LEU A N 1
ATOM 1319 C CA . LEU A 1 164 ? -5.157 7.149 5.551 1.00 96.00 164 LEU A CA 1
ATOM 1320 C C . LEU A 1 164 ? -4.538 7.187 4.144 1.00 96.00 164 LEU A C 1
ATOM 1322 O O . LEU A 1 164 ? -4.493 6.173 3.456 1.00 96.00 164 LEU A O 1
ATOM 1326 N N . ASN A 1 165 ? -4.052 8.344 3.689 1.00 95.94 165 ASN A N 1
ATOM 1327 C CA . ASN A 1 165 ? -3.378 8.472 2.393 1.00 95.94 165 ASN A CA 1
ATOM 1328 C C . ASN A 1 165 ? -1.941 7.932 2.395 1.00 95.94 165 ASN A C 1
ATOM 1330 O O . ASN A 1 165 ? -1.398 7.669 1.319 1.00 95.94 165 ASN A O 1
ATOM 1334 N N . ALA A 1 166 ? -1.333 7.744 3.570 1.00 95.31 166 ALA A N 1
ATOM 1335 C CA . ALA A 1 166 ? -0.027 7.104 3.696 1.00 95.31 166 ALA A CA 1
ATOM 1336 C C . ALA A 1 166 ? -0.037 5.674 3.134 1.00 95.31 166 ALA A C 1
ATOM 1338 O O . ALA A 1 166 ? 0.963 5.241 2.569 1.00 95.31 166 ALA A O 1
ATOM 1339 N N . GLU A 1 167 ? -1.181 4.986 3.206 1.00 94.19 167 GLU A N 1
ATOM 1340 C CA . GLU A 1 167 ? -1.396 3.670 2.600 1.00 94.19 167 GLU A CA 1
ATOM 1341 C C . GLU A 1 167 ? -1.085 3.663 1.097 1.00 94.19 167 GLU A C 1
ATOM 1343 O O . GLU A 1 167 ? -0.290 2.849 0.630 1.00 94.19 167 GLU A O 1
ATOM 1348 N N . ASP A 1 168 ? -1.646 4.616 0.344 1.00 95.62 168 ASP A N 1
ATOM 1349 C CA . ASP A 1 168 ? -1.447 4.695 -1.107 1.00 95.62 168 ASP A CA 1
ATOM 1350 C C . ASP A 1 168 ? 0.022 4.986 -1.444 1.00 95.62 168 ASP A C 1
ATOM 1352 O O . ASP A 1 168 ? 0.576 4.414 -2.379 1.00 95.62 168 ASP A O 1
ATOM 1356 N N . ILE A 1 169 ? 0.662 5.874 -0.674 1.00 96.12 169 ILE A N 1
ATOM 1357 C CA . ILE A 1 169 ? 2.079 6.219 -0.853 1.00 96.12 169 ILE A CA 1
ATOM 1358 C C . ILE A 1 169 ? 2.953 4.994 -0.578 1.00 96.12 169 ILE A C 1
ATOM 1360 O O . ILE A 1 169 ? 3.899 4.729 -1.323 1.00 96.12 169 ILE A O 1
ATOM 1364 N N . ALA A 1 170 ? 2.631 4.229 0.465 1.00 93.75 170 ALA A N 1
ATOM 1365 C CA . ALA A 1 170 ? 3.363 3.029 0.825 1.00 93.75 170 ALA A CA 1
ATOM 1366 C C . ALA A 1 170 ? 3.188 1.902 -0.203 1.00 93.75 170 ALA A C 1
ATOM 1368 O O . ALA A 1 170 ? 4.162 1.243 -0.588 1.00 93.75 170 ALA A O 1
ATOM 1369 N N . ALA A 1 171 ? 1.968 1.721 -0.711 1.00 93.19 171 ALA A N 1
ATOM 1370 C CA . ALA A 1 171 ? 1.679 0.801 -1.801 1.00 93.19 171 ALA A CA 1
ATOM 1371 C C . ALA A 1 171 ? 2.458 1.189 -3.068 1.00 93.19 171 ALA A C 1
ATOM 1373 O O . ALA A 1 171 ? 3.138 0.355 -3.662 1.00 93.19 171 ALA A O 1
ATOM 1374 N N . ASP A 1 172 ? 2.430 2.465 -3.455 1.00 95.44 172 ASP A N 1
ATOM 1375 C CA . ASP A 1 172 ? 3.139 2.963 -4.636 1.00 95.44 172 ASP A CA 1
ATOM 1376 C C . ASP A 1 172 ? 4.665 2.961 -4.460 1.00 95.44 172 ASP A C 1
ATOM 1378 O O . ASP A 1 172 ? 5.395 2.953 -5.452 1.00 95.44 172 ASP A O 1
ATOM 1382 N N . ALA A 1 173 ? 5.183 2.941 -3.229 1.00 94.06 173 ALA A N 1
ATOM 1383 C CA . ALA A 1 173 ? 6.605 2.734 -2.966 1.00 94.06 173 ALA A CA 1
ATOM 1384 C C . ALA A 1 173 ? 6.988 1.270 -3.233 1.00 94.06 173 ALA A C 1
ATOM 1386 O O . ALA A 1 173 ? 7.863 0.983 -4.052 1.00 94.06 173 ALA A O 1
ATOM 1387 N N . THR A 1 174 ? 6.281 0.334 -2.604 1.00 92.00 174 THR A N 1
ATOM 1388 C CA . THR A 1 174 ? 6.625 -1.099 -2.587 1.00 92.00 174 THR A CA 1
ATOM 1389 C C . THR A 1 174 ? 6.232 -1.862 -3.857 1.00 92.00 174 THR A C 1
ATOM 1391 O O . THR A 1 174 ? 6.856 -2.878 -4.180 1.00 92.00 174 THR A O 1
ATOM 1394 N N . ASN A 1 175 ? 5.258 -1.357 -4.618 1.00 93.75 175 ASN A N 1
ATOM 1395 C CA . ASN A 1 175 ? 4.720 -2.020 -5.803 1.00 93.75 175 ASN A CA 1
ATOM 1396 C C . ASN A 1 175 ? 5.145 -1.348 -7.114 1.00 93.75 175 ASN A C 1
ATOM 1398 O O . ASN A 1 175 ? 5.146 -0.126 -7.226 1.00 93.75 175 ASN A O 1
ATOM 1402 N N . VAL A 1 176 ? 5.383 -2.115 -8.177 1.00 94.56 176 VAL A N 1
ATOM 1403 C CA . VAL A 1 176 ? 5.430 -1.607 -9.557 1.00 94.56 176 VAL A CA 1
ATOM 1404 C C . VAL A 1 176 ? 4.054 -1.805 -10.190 1.00 94.56 176 VAL A C 1
ATOM 1406 O O . VAL A 1 176 ? 3.650 -2.923 -10.505 1.00 94.56 176 VAL A O 1
ATOM 1409 N N . ARG A 1 177 ? 3.303 -0.708 -10.365 1.00 92.06 177 ARG A N 1
ATOM 1410 C CA . ARG A 1 177 ? 1.968 -0.697 -11.005 1.00 92.06 177 ARG A CA 1
ATOM 1411 C C . ARG A 1 177 ? 0.981 -1.720 -10.406 1.00 92.06 177 ARG A C 1
ATOM 1413 O O . ARG A 1 177 ? 0.211 -2.361 -11.134 1.00 92.06 177 ARG A O 1
ATOM 1420 N N . GLY A 1 178 ? 1.014 -1.833 -9.076 1.00 89.81 178 GLY A N 1
ATOM 1421 C CA . GLY A 1 178 ? 0.196 -2.732 -8.251 1.00 89.81 178 GLY A CA 1
ATOM 1422 C C . GLY A 1 178 ? 0.876 -4.054 -7.879 1.00 89.81 178 GLY A C 1
ATOM 1423 O O . GLY A 1 178 ? 0.466 -4.694 -6.922 1.00 89.81 178 GLY A O 1
ATOM 1424 N N . ILE A 1 179 ? 1.939 -4.451 -8.578 1.00 91.69 179 ILE A N 1
ATOM 1425 C CA . ILE A 1 179 ? 2.618 -5.733 -8.356 1.00 91.69 179 ILE A CA 1
ATOM 1426 C C . ILE A 1 179 ? 3.721 -5.554 -7.315 1.00 91.69 179 ILE A C 1
ATOM 1428 O O . ILE A 1 179 ? 4.555 -4.663 -7.481 1.00 91.69 179 ILE A O 1
ATOM 1432 N N . ARG A 1 180 ? 3.760 -6.401 -6.274 1.00 90.75 180 ARG A N 1
ATOM 1433 C CA . ARG A 1 180 ? 4.831 -6.363 -5.256 1.00 90.75 180 ARG A CA 1
ATOM 1434 C C . ARG A 1 180 ? 6.188 -6.458 -5.946 1.00 90.75 180 ARG A C 1
ATOM 1436 O O . ARG A 1 180 ? 6.382 -7.321 -6.795 1.00 90.75 180 ARG A O 1
ATOM 1443 N N . ALA A 1 181 ? 7.111 -5.574 -5.581 1.00 91.06 181 ALA A N 1
ATOM 1444 C CA . ALA A 1 181 ? 8.426 -5.484 -6.208 1.00 91.06 181 ALA A CA 1
ATOM 1445 C C . ALA A 1 181 ? 9.485 -5.032 -5.188 1.00 91.06 181 ALA A C 1
ATOM 1447 O O . ALA A 1 181 ? 10.211 -4.061 -5.408 1.00 91.06 181 ALA A O 1
ATOM 1448 N N . ASN A 1 182 ? 9.525 -5.692 -4.027 1.00 84.38 182 ASN A N 1
ATOM 1449 C CA . ASN A 1 182 ? 10.446 -5.378 -2.930 1.00 84.38 182 ASN A CA 1
ATOM 1450 C C . ASN A 1 182 ? 11.513 -6.458 -2.671 1.00 84.38 182 ASN A C 1
ATOM 1452 O O . ASN A 1 182 ? 12.244 -6.341 -1.693 1.00 84.38 182 ASN A O 1
ATOM 1456 N N . GLY A 1 183 ? 11.599 -7.491 -3.518 1.00 75.25 183 GLY A N 1
ATOM 1457 C CA . GLY A 1 183 ? 12.622 -8.534 -3.409 1.00 75.25 183 GLY A CA 1
ATOM 1458 C C . GLY A 1 183 ? 14.025 -8.003 -3.700 1.00 75.25 183 GLY A C 1
ATOM 1459 O O . GLY A 1 183 ? 14.192 -7.115 -4.537 1.00 75.25 183 GLY A O 1
ATOM 1460 N N . GLN A 1 184 ? 15.014 -8.550 -2.996 1.00 75.69 184 GLN A N 1
ATOM 1461 C CA . GLN A 1 184 ? 16.449 -8.305 -3.190 1.00 75.69 184 GLN A CA 1
ATOM 1462 C C . GLN A 1 184 ? 17.224 -9.612 -2.950 1.00 75.69 184 GLN A C 1
ATOM 1464 O O . GLN A 1 184 ? 16.804 -10.353 -2.052 1.00 75.69 184 GLN A O 1
ATOM 1469 N N . PRO A 1 185 ? 18.299 -9.919 -3.708 1.00 85.12 185 PRO A N 1
ATOM 1470 C CA . PRO A 1 185 ? 18.863 -9.182 -4.853 1.00 85.12 185 PRO A CA 1
ATOM 1471 C C . PRO A 1 185 ? 18.040 -9.362 -6.156 1.00 85.12 185 PRO A C 1
ATOM 1473 O O . PRO A 1 185 ? 16.830 -9.570 -6.081 1.00 85.12 185 PRO A O 1
ATOM 1476 N N . LEU A 1 186 ? 18.626 -9.165 -7.351 1.00 84.94 186 LEU A N 1
ATOM 1477 C CA . LEU A 1 186 ? 17.903 -9.144 -8.643 1.00 84.94 186 LEU A CA 1
ATOM 1478 C C . LEU A 1 186 ? 17.084 -10.417 -8.905 1.00 84.94 186 LEU A C 1
ATOM 1480 O O . LEU A 1 186 ? 15.975 -10.342 -9.425 1.00 84.94 186 LEU A O 1
ATOM 1484 N N . ASP A 1 187 ? 17.633 -11.576 -8.575 1.00 85.31 187 ASP A N 1
ATOM 1485 C CA . ASP A 1 187 ? 16.974 -12.878 -8.656 1.00 85.31 187 ASP A CA 1
ATOM 1486 C C . ASP A 1 187 ? 15.703 -12.921 -7.796 1.00 85.31 187 ASP A C 1
ATOM 1488 O O . ASP A 1 187 ? 14.637 -13.281 -8.295 1.00 85.31 187 ASP A O 1
ATOM 1492 N N . ASN A 1 188 ? 15.772 -12.447 -6.551 1.00 86.94 188 ASN A N 1
ATOM 1493 C CA . ASN A 1 188 ? 14.613 -12.353 -5.671 1.00 86.94 188 ASN A CA 1
ATOM 1494 C C . ASN A 1 188 ? 13.637 -11.255 -6.130 1.00 86.94 188 ASN A C 1
ATOM 1496 O O . ASN A 1 188 ? 12.426 -11.436 -6.068 1.00 86.94 188 ASN A O 1
ATOM 1500 N N . PHE A 1 189 ? 14.128 -10.124 -6.647 1.00 90.12 189 PHE A N 1
ATOM 1501 C CA . PHE A 1 189 ? 13.284 -9.101 -7.275 1.00 90.12 189 PHE A CA 1
ATOM 1502 C C . PHE A 1 189 ? 12.462 -9.695 -8.425 1.00 90.12 189 PHE A C 1
ATOM 1504 O O . PHE A 1 189 ? 11.242 -9.523 -8.488 1.00 90.12 189 PHE A O 1
ATOM 1511 N N . TYR A 1 190 ? 13.138 -10.428 -9.309 1.00 86.56 190 TYR A N 1
ATOM 1512 C CA . TYR A 1 190 ? 12.543 -11.102 -10.453 1.00 86.56 190 TYR A CA 1
ATOM 1513 C C . TYR A 1 190 ? 11.554 -12.186 -10.009 1.00 86.56 190 TYR A C 1
ATOM 1515 O O . TYR A 1 190 ? 10.421 -12.208 -10.486 1.00 86.56 190 TYR A O 1
ATOM 1523 N N . TYR A 1 191 ? 11.931 -13.019 -9.034 1.00 88.19 191 TYR A N 1
ATOM 1524 C CA . TYR A 1 191 ? 11.057 -14.022 -8.425 1.00 88.19 191 TYR A CA 1
ATOM 1525 C C . TYR A 1 191 ? 9.797 -13.399 -7.821 1.00 88.19 191 TYR A C 1
ATOM 1527 O O . TYR A 1 191 ? 8.694 -13.860 -8.101 1.00 88.19 191 TYR A O 1
ATOM 1535 N N . ILE A 1 192 ? 9.929 -12.324 -7.040 1.00 89.94 192 ILE A N 1
ATOM 1536 C CA . ILE A 1 192 ? 8.796 -11.626 -6.430 1.00 89.94 192 ILE A CA 1
ATOM 1537 C C . ILE A 1 192 ? 7.860 -11.085 -7.514 1.00 89.94 192 ILE A C 1
ATOM 1539 O O . ILE A 1 192 ? 6.653 -11.317 -7.437 1.00 89.94 192 ILE A O 1
ATOM 1543 N N . ILE A 1 193 ? 8.383 -10.451 -8.569 1.00 90.38 193 ILE A N 1
ATOM 1544 C CA . ILE A 1 193 ? 7.544 -10.045 -9.702 1.00 90.38 193 ILE A CA 1
ATOM 1545 C C . ILE A 1 193 ? 6.829 -11.260 -10.295 1.00 90.38 193 ILE A C 1
ATOM 1547 O O . ILE A 1 193 ? 5.610 -11.226 -10.419 1.00 90.38 193 ILE A O 1
ATOM 1551 N N . LEU A 1 194 ? 7.530 -12.346 -10.614 1.00 86.31 194 LEU A N 1
ATOM 1552 C CA . LEU A 1 194 ? 6.903 -13.527 -11.214 1.00 86.31 194 LEU A CA 1
ATOM 1553 C C . LEU A 1 194 ? 5.903 -14.232 -10.289 1.00 86.31 194 LEU A C 1
ATOM 1555 O O . LEU A 1 194 ? 4.944 -14.822 -10.778 1.00 86.31 194 LEU A O 1
ATOM 1559 N N . ARG A 1 195 ? 6.078 -14.139 -8.970 1.00 85.81 195 ARG A N 1
ATOM 1560 C CA . ARG A 1 195 ? 5.158 -14.697 -7.974 1.00 85.81 195 ARG A CA 1
ATOM 1561 C C . ARG A 1 195 ? 3.838 -13.929 -7.917 1.00 85.81 195 ARG A C 1
ATOM 1563 O O . ARG A 1 195 ? 2.783 -14.547 -7.809 1.00 85.81 195 ARG A O 1
ATOM 1570 N N . TYR A 1 196 ? 3.879 -12.596 -7.977 1.00 87.38 196 TYR A N 1
ATOM 1571 C CA . TYR A 1 196 ? 2.690 -11.753 -7.766 1.00 87.38 196 TYR A CA 1
ATOM 1572 C C . TYR A 1 196 ? 2.087 -11.180 -9.048 1.00 87.38 196 TYR A C 1
ATOM 1574 O O . TYR A 1 196 ? 0.890 -10.905 -9.100 1.00 87.38 196 TYR A O 1
ATOM 1582 N N . ALA A 1 197 ? 2.879 -10.984 -10.098 1.00 88.06 197 ALA A N 1
ATOM 1583 C CA . ALA A 1 197 ? 2.403 -10.400 -11.343 1.00 88.06 197 ALA A CA 1
ATOM 1584 C C . ALA A 1 197 ? 1.277 -11.209 -12.005 1.00 88.06 197 ALA A C 1
ATOM 1586 O O . ALA A 1 197 ? 0.289 -10.580 -12.388 1.00 88.06 197 ALA A O 1
ATOM 1587 N N . PRO A 1 198 ? 1.314 -12.559 -12.046 1.00 85.00 198 PRO A N 1
ATOM 1588 C CA . PRO A 1 198 ? 0.235 -13.373 -12.613 1.00 85.00 198 PRO A CA 1
ATOM 1589 C C . PRO A 1 198 ? -1.155 -13.130 -12.010 1.00 85.00 198 PRO A C 1
ATOM 1591 O O . PRO A 1 198 ? -2.161 -13.499 -12.617 1.00 85.00 198 PRO A O 1
ATOM 1594 N N . MET A 1 199 ? -1.230 -12.472 -10.849 1.00 82.81 199 MET A N 1
ATOM 1595 C CA . MET A 1 199 ? -2.487 -12.090 -10.209 1.00 82.81 199 MET A CA 1
ATOM 1596 C C . MET A 1 199 ? -3.207 -10.929 -10.903 1.00 82.81 199 MET A C 1
ATOM 1598 O O . MET A 1 199 ? -4.387 -10.677 -10.655 1.00 82.81 199 MET A O 1
ATOM 1602 N N . PHE A 1 200 ? -2.509 -10.205 -11.776 1.00 83.88 200 PHE A N 1
ATOM 1603 C CA . PHE A 1 200 ? -3.029 -9.048 -12.483 1.00 83.88 200 PHE A CA 1
ATOM 1604 C C . PHE A 1 200 ? -3.313 -9.391 -13.951 1.00 83.88 200 PHE A C 1
ATOM 1606 O O . PHE A 1 200 ? -2.466 -9.955 -14.645 1.00 83.88 200 PHE A O 1
ATOM 1613 N N . PRO A 1 201 ? -4.467 -8.978 -14.501 1.00 79.94 201 PRO A N 1
ATOM 1614 C CA . PRO A 1 201 ? -4.696 -9.074 -15.935 1.00 79.94 201 PRO A CA 1
ATOM 1615 C C . PRO A 1 201 ? -3.649 -8.275 -16.723 1.00 79.94 201 PRO A C 1
ATOM 1617 O O . PRO A 1 201 ? -3.401 -7.098 -16.420 1.00 79.94 201 PRO A O 1
ATOM 1620 N N . ARG A 1 202 ? -3.092 -8.900 -17.772 1.00 84.12 202 ARG A N 1
ATOM 1621 C CA . ARG A 1 202 ? -2.077 -8.312 -18.671 1.00 84.12 202 ARG A CA 1
ATOM 1622 C C . ARG A 1 202 ? -0.841 -7.808 -17.917 1.00 84.12 202 ARG A C 1
ATOM 1624 O O . ARG A 1 202 ? -0.297 -6.751 -18.256 1.00 84.12 202 ARG A O 1
ATOM 1631 N N . TRP A 1 203 ? -0.444 -8.504 -16.854 1.00 87.56 203 TRP A N 1
ATOM 1632 C CA . TRP A 1 203 ? 0.634 -8.079 -15.965 1.00 87.56 203 TRP A CA 1
ATOM 1633 C C . TRP A 1 203 ? 1.960 -7.871 -16.685 1.00 87.56 203 TRP A C 1
ATOM 1635 O O . TRP A 1 203 ? 2.716 -6.976 -16.318 1.00 87.56 203 TRP A O 1
ATOM 1645 N N . GLU A 1 204 ? 2.212 -8.615 -17.757 1.00 88.62 204 GLU A N 1
ATOM 1646 C CA . GLU A 1 204 ? 3.426 -8.521 -18.556 1.00 88.62 204 GLU A CA 1
ATOM 1647 C C . GLU A 1 204 ? 3.586 -7.092 -19.082 1.00 88.62 204 GLU A C 1
ATOM 1649 O O . GLU A 1 204 ? 4.650 -6.495 -18.969 1.00 88.62 204 GLU A O 1
ATOM 1654 N N . THR A 1 205 ? 2.497 -6.481 -19.561 1.00 88.75 205 THR A N 1
ATOM 1655 C CA . THR A 1 205 ? 2.500 -5.088 -20.046 1.00 88.75 205 THR A CA 1
ATOM 1656 C C . THR A 1 205 ? 2.661 -4.054 -18.922 1.00 88.75 205 THR A C 1
ATOM 1658 O O . THR A 1 205 ? 2.928 -2.880 -19.186 1.00 88.75 205 THR A O 1
ATOM 1661 N N . ARG A 1 206 ? 2.485 -4.463 -17.657 1.00 90.56 206 ARG A N 1
ATOM 1662 C CA . ARG A 1 206 ? 2.667 -3.603 -16.481 1.00 90.56 206 ARG A CA 1
ATOM 1663 C C . ARG A 1 206 ? 4.129 -3.496 -16.071 1.00 90.56 206 ARG A C 1
ATOM 1665 O O . ARG A 1 206 ? 4.568 -2.394 -15.761 1.00 90.56 206 ARG A O 1
ATOM 1672 N N . VAL A 1 207 ? 4.874 -4.600 -16.094 1.00 91.88 207 VAL A N 1
ATOM 1673 C CA . VAL A 1 207 ? 6.227 -4.674 -15.504 1.00 91.88 207 VAL A CA 1
ATOM 1674 C C . VAL A 1 207 ? 7.346 -4.900 -16.510 1.00 91.88 207 VAL A C 1
ATOM 1676 O O . VAL A 1 207 ? 8.498 -4.673 -16.159 1.00 91.88 207 VAL A O 1
ATOM 1679 N N . ARG A 1 208 ? 7.043 -5.308 -17.752 1.00 92.69 208 ARG A N 1
ATOM 1680 C CA . ARG A 1 208 ? 8.074 -5.570 -18.766 1.00 92.69 208 ARG A CA 1
ATOM 1681 C C . ARG A 1 208 ? 8.987 -4.347 -18.931 1.00 92.69 208 ARG A C 1
ATOM 1683 O O . ARG A 1 208 ? 8.462 -3.255 -19.180 1.00 92.69 208 ARG A O 1
ATOM 1690 N N . PRO A 1 209 ? 10.317 -4.502 -18.857 1.00 94.31 209 PRO A N 1
ATOM 1691 C CA . PRO A 1 209 ? 11.247 -3.377 -18.797 1.00 94.31 209 PRO A CA 1
ATOM 1692 C C . PRO A 1 209 ? 11.586 -2.820 -20.193 1.00 94.31 209 PRO A C 1
ATOM 1694 O O . PRO A 1 209 ? 12.741 -2.593 -20.529 1.00 94.31 209 PRO A O 1
ATOM 1697 N N . THR A 1 210 ? 10.570 -2.586 -21.029 1.00 95.75 210 THR A N 1
ATOM 1698 C CA . THR A 1 210 ? 10.763 -1.873 -22.306 1.00 95.75 210 THR A CA 1
ATOM 1699 C C . THR A 1 210 ? 11.160 -0.414 -22.048 1.00 95.75 210 THR A C 1
ATOM 1701 O O . THR A 1 210 ? 10.713 0.145 -21.041 1.00 95.75 210 THR A O 1
ATOM 1704 N N . PRO A 1 211 ? 11.888 0.262 -22.959 1.00 95.12 211 PRO A N 1
ATOM 1705 C CA . PRO A 1 211 ? 12.291 1.660 -22.764 1.00 95.12 211 PRO A CA 1
ATOM 1706 C C . PRO A 1 211 ? 11.122 2.595 -22.408 1.00 95.12 211 PRO A C 1
ATOM 1708 O O . PRO A 1 211 ? 11.200 3.397 -21.474 1.00 95.12 211 PRO A O 1
ATOM 1711 N N . ALA A 1 212 ? 9.986 2.441 -23.096 1.00 96.06 212 ALA A N 1
ATOM 1712 C CA . ALA A 1 212 ? 8.781 3.223 -22.833 1.00 96.06 212 ALA A CA 1
ATOM 1713 C C . ALA A 1 212 ? 8.183 2.938 -21.443 1.00 96.06 212 ALA A C 1
ATOM 1715 O O . ALA A 1 212 ? 7.781 3.866 -20.734 1.00 96.06 212 ALA A O 1
ATOM 1716 N N . ASN A 1 213 ? 8.136 1.667 -21.028 1.00 96.12 213 ASN A N 1
ATOM 1717 C CA . ASN A 1 213 ? 7.575 1.297 -19.730 1.00 96.12 213 ASN A CA 1
ATOM 1718 C C . ASN A 1 213 ? 8.512 1.672 -18.570 1.00 96.12 213 ASN A C 1
ATOM 1720 O O . ASN A 1 213 ? 8.024 2.123 -17.539 1.00 96.12 213 ASN A O 1
ATOM 1724 N N . LEU A 1 214 ? 9.836 1.589 -18.751 1.00 96.00 214 LEU A N 1
ATOM 1725 C CA . LEU A 1 214 ? 10.818 2.097 -17.787 1.00 96.00 214 LEU A CA 1
ATOM 1726 C C . LEU A 1 214 ? 10.619 3.595 -17.550 1.00 96.00 214 LEU A C 1
ATOM 1728 O O . LEU A 1 214 ? 10.394 4.008 -16.414 1.00 96.00 214 LEU A O 1
ATOM 1732 N N . LYS A 1 215 ? 10.575 4.406 -18.619 1.00 96.00 215 LYS A N 1
ATOM 1733 C CA . LYS A 1 215 ? 10.311 5.853 -18.521 1.00 96.00 215 LYS A CA 1
ATOM 1734 C C . LYS A 1 215 ? 9.029 6.147 -17.737 1.00 96.00 215 LYS A C 1
ATOM 1736 O O . LYS A 1 215 ? 9.000 7.051 -16.899 1.00 96.00 215 LYS A O 1
ATOM 1741 N N . ARG A 1 216 ? 7.969 5.374 -17.987 1.00 97.25 216 ARG A N 1
ATOM 1742 C CA . ARG A 1 216 ? 6.689 5.501 -17.283 1.00 97.25 216 ARG A CA 1
ATOM 1743 C C . ARG A 1 216 ? 6.802 5.142 -15.800 1.00 97.25 216 ARG A C 1
ATOM 1745 O O . ARG A 1 216 ? 6.435 5.967 -14.968 1.00 97.25 216 ARG A O 1
ATOM 1752 N N . ILE A 1 217 ? 7.310 3.952 -15.477 1.00 96.75 217 ILE A N 1
ATOM 1753 C CA . ILE A 1 217 ? 7.459 3.479 -14.093 1.00 96.75 217 ILE A CA 1
ATOM 1754 C C . ILE A 1 217 ? 8.323 4.463 -13.301 1.00 96.75 217 ILE A C 1
ATOM 1756 O O . ILE A 1 217 ? 8.000 4.802 -12.169 1.00 96.75 217 ILE A O 1
ATOM 1760 N N . PHE A 1 218 ? 9.387 4.988 -13.903 1.00 96.44 218 PHE A N 1
ATOM 1761 C CA . PHE A 1 218 ? 10.325 5.873 -13.222 1.00 96.44 218 PHE A CA 1
ATOM 1762 C C . PHE A 1 218 ? 9.655 7.194 -12.863 1.00 96.44 218 PHE A C 1
ATOM 1764 O O . PHE A 1 218 ? 9.731 7.626 -11.715 1.00 96.44 218 PHE A O 1
ATOM 1771 N N . LYS A 1 219 ? 8.894 7.761 -13.805 1.00 97.81 219 LYS A N 1
ATOM 1772 C CA . LYS A 1 219 ? 8.063 8.944 -13.569 1.00 97.81 219 LYS A CA 1
ATOM 1773 C C . LYS A 1 219 ? 7.020 8.709 -12.474 1.00 97.81 219 LYS A C 1
ATOM 1775 O O . LYS A 1 219 ? 6.761 9.606 -11.677 1.00 97.81 219 LYS A O 1
ATOM 1780 N N . GLU A 1 220 ? 6.397 7.532 -12.434 1.00 98.19 220 GLU A N 1
ATOM 1781 C CA . GLU A 1 220 ? 5.445 7.156 -11.379 1.00 98.19 220 GLU A CA 1
ATOM 1782 C C . GLU A 1 220 ? 6.136 7.094 -10.002 1.00 98.19 220 GLU A C 1
ATOM 1784 O O . GLU A 1 220 ? 5.603 7.631 -9.029 1.00 98.19 220 GLU A O 1
ATOM 1789 N N . LYS A 1 221 ? 7.357 6.548 -9.927 1.00 97.25 221 LYS A N 1
ATOM 1790 C CA . LYS A 1 221 ? 8.162 6.512 -8.695 1.00 97.25 221 LYS A CA 1
ATOM 1791 C C . LYS A 1 221 ? 8.575 7.900 -8.219 1.00 97.25 221 LYS A C 1
ATOM 1793 O O . LYS A 1 221 ? 8.395 8.212 -7.044 1.00 97.25 221 LYS A O 1
ATOM 1798 N N . ASP A 1 222 ? 9.037 8.753 -9.127 1.00 97.38 222 ASP A N 1
ATOM 1799 C CA . ASP A 1 222 ? 9.411 10.135 -8.804 1.00 97.38 222 ASP A CA 1
ATOM 1800 C C . ASP A 1 222 ? 8.208 10.936 -8.297 1.00 97.38 222 ASP A C 1
ATOM 1802 O O . ASP A 1 222 ? 8.290 11.641 -7.291 1.00 97.38 222 ASP A O 1
ATOM 1806 N N . ARG A 1 223 ? 7.040 10.759 -8.928 1.00 98.50 223 ARG A N 1
ATOM 1807 C CA . ARG A 1 223 ? 5.784 11.349 -8.447 1.00 98.50 223 ARG A CA 1
ATOM 1808 C C . ARG A 1 223 ? 5.417 10.868 -7.046 1.00 98.50 223 ARG A C 1
ATOM 1810 O O . ARG A 1 223 ? 4.920 11.672 -6.261 1.00 98.50 223 ARG A O 1
ATOM 1817 N N . ASN A 1 224 ? 5.644 9.596 -6.722 1.00 98.19 224 ASN A N 1
ATOM 1818 C CA . ASN A 1 224 ? 5.352 9.084 -5.387 1.00 98.19 224 ASN A CA 1
ATOM 1819 C C . ASN A 1 224 ? 6.288 9.668 -4.314 1.00 98.19 224 ASN A C 1
ATOM 1821 O O . ASN A 1 224 ? 5.818 10.031 -3.239 1.00 98.19 224 ASN A O 1
ATOM 1825 N N . ILE A 1 225 ? 7.576 9.860 -4.625 1.00 97.56 225 ILE A N 1
ATOM 1826 C CA . ILE A 1 225 ? 8.517 10.572 -3.740 1.00 97.56 225 ILE A CA 1
ATOM 1827 C C . ILE A 1 225 ? 8.023 12.000 -3.480 1.00 97.56 225 ILE A C 1
ATOM 1829 O O . ILE A 1 225 ? 7.961 12.432 -2.331 1.00 97.56 225 ILE A O 1
ATOM 1833 N N . VAL A 1 226 ? 7.597 12.719 -4.525 1.00 98.44 226 VAL A N 1
ATOM 1834 C CA . VAL A 1 226 ? 7.032 14.073 -4.380 1.00 98.44 226 VAL A CA 1
ATOM 1835 C C . VAL A 1 226 ? 5.755 14.064 -3.533 1.00 98.44 226 VAL A C 1
ATOM 1837 O O . VAL A 1 226 ? 5.552 14.966 -2.724 1.00 98.44 226 VAL A O 1
ATOM 1840 N N . ARG A 1 227 ? 4.887 13.053 -3.678 1.00 98.12 227 ARG A N 1
ATOM 1841 C CA . ARG A 1 227 ? 3.693 12.897 -2.826 1.00 98.12 227 ARG A CA 1
ATOM 1842 C C . ARG A 1 227 ? 4.066 12.694 -1.356 1.00 98.12 227 ARG A C 1
ATOM 1844 O O . ARG A 1 227 ? 3.467 13.351 -0.509 1.00 98.12 227 ARG A O 1
ATOM 1851 N N . ALA A 1 228 ? 5.050 11.842 -1.065 1.00 97.31 228 ALA A N 1
ATOM 1852 C CA . ALA A 1 228 ? 5.548 11.618 0.292 1.00 97.31 228 ALA A CA 1
ATOM 1853 C C . ALA A 1 228 ? 6.155 12.896 0.896 1.00 97.31 228 ALA A C 1
ATOM 1855 O O . ALA A 1 228 ? 5.814 13.270 2.015 1.00 97.31 228 ALA A O 1
ATOM 1856 N N . GLN A 1 229 ? 6.968 13.618 0.120 1.00 98.44 229 GLN A N 1
ATOM 1857 C CA . GLN A 1 229 ? 7.573 14.889 0.527 1.00 98.44 229 GLN A CA 1
ATOM 1858 C C . GLN A 1 229 ? 6.506 15.943 0.862 1.00 98.44 229 GLN A C 1
ATOM 1860 O O . GLN A 1 229 ? 6.539 16.539 1.933 1.00 98.44 229 GLN A O 1
ATOM 1865 N N . LYS A 1 230 ? 5.501 16.117 -0.006 1.00 98.50 230 LYS A N 1
ATOM 1866 C CA . LYS A 1 230 ? 4.383 17.043 0.243 1.00 98.50 230 LYS A CA 1
ATOM 1867 C C . LYS A 1 230 ? 3.567 16.661 1.475 1.00 98.50 230 LYS A C 1
ATOM 1869 O O . LYS A 1 230 ? 3.037 17.539 2.149 1.00 98.50 230 LYS A O 1
ATOM 1874 N N . ALA A 1 231 ? 3.421 15.367 1.758 1.00 97.81 231 ALA A N 1
ATOM 1875 C CA . ALA A 1 231 ? 2.737 14.916 2.962 1.00 97.81 231 ALA A CA 1
ATOM 1876 C C . ALA A 1 231 ? 3.527 15.297 4.226 1.00 97.81 231 ALA A C 1
ATOM 1878 O O . ALA A 1 231 ? 2.929 15.826 5.158 1.00 97.81 231 ALA A O 1
ATOM 1879 N N . LEU A 1 232 ? 4.853 15.122 4.225 1.00 97.38 232 LEU A N 1
ATOM 1880 C CA . LEU A 1 232 ? 5.728 15.558 5.318 1.00 97.38 232 LEU A CA 1
ATOM 1881 C C . LEU A 1 232 ? 5.698 17.084 5.515 1.00 97.38 232 LEU A C 1
ATOM 1883 O O . LEU A 1 232 ? 5.480 17.553 6.626 1.00 97.38 232 LEU A O 1
ATOM 1887 N N . GLU A 1 233 ? 5.792 17.865 4.437 1.00 98.38 233 GLU A N 1
ATOM 1888 C CA . GLU A 1 233 ? 5.689 19.333 4.502 1.00 98.38 233 GLU A CA 1
ATOM 1889 C C . GLU A 1 233 ? 4.355 19.802 5.097 1.00 98.38 233 GLU A C 1
ATOM 1891 O O . GLU A 1 233 ? 4.293 20.807 5.806 1.00 98.38 233 GLU A O 1
ATOM 1896 N N . LYS A 1 234 ? 3.260 19.082 4.823 1.00 98.25 234 LYS A N 1
ATOM 1897 C CA . LYS A 1 234 ? 1.963 19.364 5.446 1.00 98.25 234 LYS A CA 1
ATOM 1898 C C . LYS A 1 234 ? 1.982 19.106 6.951 1.00 98.25 234 LYS A C 1
ATOM 1900 O O . LYS A 1 234 ? 1.388 19.895 7.680 1.00 98.25 234 LYS A O 1
ATOM 1905 N N . ILE A 1 235 ? 2.664 18.057 7.418 1.00 97.62 235 ILE A N 1
ATOM 1906 C CA . ILE A 1 235 ? 2.866 17.826 8.857 1.00 97.62 235 ILE A CA 1
ATOM 1907 C C . ILE A 1 235 ? 3.630 18.999 9.479 1.00 97.62 235 ILE A C 1
ATOM 1909 O O . ILE A 1 235 ? 3.179 19.541 10.488 1.00 97.62 235 ILE A O 1
ATOM 1913 N N . ASP A 1 236 ? 4.714 19.458 8.846 1.00 98.06 236 ASP A N 1
ATOM 1914 C CA . ASP A 1 236 ? 5.499 20.598 9.339 1.00 98.06 236 ASP A CA 1
ATOM 1915 C C . ASP A 1 236 ? 4.656 21.881 9.448 1.00 98.06 236 ASP A C 1
ATOM 1917 O O . ASP A 1 236 ? 4.699 22.576 10.465 1.00 98.06 236 ASP A O 1
ATOM 1921 N N . ARG A 1 237 ? 3.797 22.160 8.460 1.00 98.12 237 ARG A N 1
ATOM 1922 C CA . ARG A 1 237 ? 2.868 23.310 8.491 1.00 98.12 237 ARG A CA 1
ATOM 1923 C C . ARG A 1 237 ? 1.810 23.215 9.593 1.00 98.12 237 ARG A C 1
ATOM 1925 O O . ARG A 1 237 ? 1.255 24.235 10.001 1.00 98.12 237 ARG A O 1
ATOM 1932 N N . LEU A 1 238 ? 1.502 22.009 10.067 1.00 97.38 238 LEU A N 1
ATOM 1933 C CA . LEU A 1 238 ? 0.522 21.773 11.126 1.00 97.38 238 LEU A CA 1
ATOM 1934 C C . LEU A 1 238 ? 1.143 21.756 12.530 1.00 97.38 238 LEU A C 1
ATOM 1936 O O . LEU A 1 238 ? 0.386 21.667 13.497 1.00 97.38 238 LEU A O 1
ATOM 1940 N N . LYS A 1 239 ? 2.469 21.917 12.669 1.00 97.44 239 LYS A N 1
ATOM 1941 C CA . LYS A 1 239 ? 3.198 21.865 13.951 1.00 97.44 239 LYS A CA 1
ATOM 1942 C C . LYS A 1 239 ? 2.525 22.670 15.067 1.00 97.44 239 LYS A C 1
ATOM 1944 O O . LYS A 1 239 ? 2.244 22.129 16.131 1.00 97.44 239 LYS A O 1
ATOM 1949 N N . ALA A 1 240 ? 2.197 23.938 14.808 1.00 96.88 240 ALA A N 1
ATOM 1950 C CA . ALA A 1 240 ? 1.585 24.833 15.799 1.00 96.88 240 ALA A CA 1
ATOM 1951 C C . ALA A 1 240 ? 0.156 24.423 16.220 1.00 96.88 240 ALA A C 1
ATOM 1953 O O . ALA A 1 240 ? -0.353 24.887 17.236 1.00 96.88 240 ALA A O 1
ATOM 1954 N N . LYS A 1 241 ? -0.506 23.543 15.457 1.00 96.69 241 LYS A N 1
ATOM 1955 C CA . LYS A 1 241 ? -1.881 23.073 15.705 1.00 96.69 241 LYS A CA 1
ATOM 1956 C C . LYS A 1 241 ? -1.924 21.718 16.424 1.00 96.69 241 LYS A C 1
ATOM 1958 O O . LYS A 1 241 ? -3.000 21.151 16.614 1.00 96.69 241 LYS A O 1
ATOM 1963 N N . MET A 1 242 ? -0.775 21.177 16.827 1.00 96.56 242 MET A N 1
ATOM 1964 C CA . MET A 1 242 ? -0.627 19.834 17.396 1.00 96.56 242 MET A CA 1
ATOM 1965 C C . MET A 1 242 ? 0.089 19.898 18.755 1.00 96.56 242 MET A C 1
ATOM 1967 O O . MET A 1 242 ? 0.841 20.833 19.005 1.00 96.56 242 MET A O 1
ATOM 1971 N N . PRO A 1 243 ? -0.140 18.954 19.689 1.00 96.56 243 PRO A N 1
ATOM 1972 C CA . PRO A 1 243 ? 0.760 18.776 20.825 1.00 96.56 243 PRO A CA 1
ATOM 1973 C C . PRO A 1 243 ? 2.138 18.351 20.307 1.00 96.56 243 PRO A C 1
ATOM 1975 O O . PRO A 1 243 ? 2.205 17.613 19.321 1.00 96.56 243 PRO A O 1
ATOM 1978 N N . ALA A 1 244 ? 3.212 18.737 21.002 1.00 96.06 244 ALA A N 1
ATOM 1979 C CA . ALA A 1 244 ? 4.584 18.405 20.605 1.00 96.06 244 ALA A CA 1
ATOM 1980 C C . ALA A 1 244 ? 4.761 16.901 20.332 1.00 96.06 244 ALA A C 1
ATOM 1982 O O . ALA A 1 244 ? 5.221 16.522 19.261 1.00 96.06 244 ALA A O 1
ATOM 1983 N N . LYS A 1 245 ? 4.259 16.044 21.233 1.00 93.62 245 LYS A N 1
ATOM 1984 C CA . LYS A 1 245 ? 4.291 14.581 21.070 1.00 93.62 245 LYS A CA 1
ATOM 1985 C C . LYS A 1 245 ? 3.651 14.102 19.762 1.00 93.62 245 LYS A C 1
ATOM 1987 O O . LYS A 1 245 ? 4.202 13.226 19.107 1.00 93.62 245 LYS A O 1
ATOM 1992 N N . ALA A 1 246 ? 2.503 14.665 19.374 1.00 94.94 246 ALA A N 1
ATOM 1993 C CA . ALA A 1 246 ? 1.861 14.276 18.121 1.00 94.94 246 ALA A CA 1
ATOM 1994 C C . ALA A 1 246 ? 2.684 14.744 16.922 1.00 94.94 246 ALA A C 1
ATOM 1996 O O . ALA A 1 246 ? 2.868 13.985 15.981 1.00 94.94 246 ALA A O 1
ATOM 1997 N N . TYR A 1 247 ? 3.187 15.980 16.950 1.00 96.69 247 TYR A N 1
ATOM 1998 C CA . TYR A 1 247 ? 4.012 16.491 15.861 1.00 96.69 247 TYR A CA 1
ATOM 1999 C C . TYR A 1 247 ? 5.263 15.628 15.647 1.00 96.69 247 TYR A C 1
ATOM 2001 O O . TYR A 1 247 ? 5.488 15.203 14.519 1.00 96.69 247 TYR A O 1
ATOM 2009 N N . GLU A 1 248 ? 6.010 15.297 16.705 1.00 94.31 248 GLU A N 1
ATOM 2010 C CA . GLU A 1 248 ? 7.204 14.445 16.593 1.00 94.31 248 GLU A CA 1
ATOM 2011 C C . GLU A 1 248 ? 6.867 13.054 16.037 1.00 94.31 248 GLU A C 1
ATOM 2013 O O . GLU A 1 248 ? 7.537 12.559 15.133 1.00 94.31 248 GLU A O 1
ATOM 2018 N N . GLU A 1 249 ? 5.776 12.442 16.505 1.00 92.31 249 GLU A N 1
ATOM 2019 C CA . GLU A 1 249 ? 5.361 11.118 16.038 1.00 92.31 249 GLU A CA 1
ATOM 2020 C C . GLU A 1 249 ? 4.932 11.124 14.561 1.00 92.31 249 GLU A C 1
ATOM 2022 O O . GLU A 1 249 ? 5.346 10.258 13.786 1.00 92.31 249 GLU A O 1
ATOM 2027 N N . PHE A 1 250 ? 4.133 12.113 14.142 1.00 94.88 250 PHE A N 1
ATOM 2028 C CA . PHE A 1 250 ? 3.759 12.281 12.737 1.00 94.88 250 PHE A CA 1
ATOM 2029 C C . PHE A 1 250 ? 4.983 12.597 11.874 1.00 94.88 250 PHE A C 1
ATOM 2031 O O . PHE A 1 250 ? 5.131 12.026 10.794 1.00 94.88 250 PHE A O 1
ATOM 2038 N N . LYS A 1 251 ? 5.875 13.474 12.339 1.00 95.38 251 LYS A N 1
ATOM 2039 C CA . LYS A 1 251 ? 7.083 13.844 11.607 1.00 95.38 251 LYS A CA 1
ATOM 2040 C C . LYS A 1 251 ? 7.982 12.640 11.371 1.00 95.38 251 LYS A C 1
ATOM 2042 O O . LYS A 1 251 ? 8.398 12.431 10.232 1.00 95.38 251 LYS A O 1
ATOM 2047 N N . GLU A 1 252 ? 8.230 11.826 12.394 1.00 91.62 252 GLU A N 1
ATOM 2048 C CA . GLU A 1 252 ? 9.019 10.600 12.251 1.00 91.62 252 GLU A CA 1
ATOM 2049 C C . GLU A 1 252 ? 8.352 9.643 11.254 1.00 91.62 252 GLU A C 1
ATOM 2051 O O . GLU A 1 252 ? 8.978 9.232 10.278 1.00 91.62 252 GLU A O 1
ATOM 2056 N N . CYS A 1 253 ? 7.055 9.355 11.416 1.00 92.06 253 CYS A N 1
ATOM 2057 C CA . CYS A 1 253 ? 6.334 8.433 10.531 1.00 92.06 253 CYS A CA 1
ATOM 2058 C C . CYS A 1 253 ? 6.374 8.869 9.056 1.00 92.06 253 CYS A C 1
ATOM 2060 O O . CYS A 1 253 ? 6.650 8.059 8.168 1.00 92.06 253 CYS A O 1
ATOM 2062 N N . PHE A 1 254 ? 6.125 10.151 8.772 1.00 94.50 254 PHE A N 1
ATOM 2063 C CA . PHE A 1 254 ? 6.116 10.667 7.400 1.00 94.50 254 PHE A CA 1
ATOM 2064 C C . PHE A 1 254 ? 7.525 10.870 6.825 1.00 94.50 254 PHE A C 1
ATOM 2066 O O . PHE A 1 254 ? 7.703 10.734 5.614 1.00 94.50 254 PHE A O 1
ATOM 2073 N N . SER A 1 255 ? 8.537 11.103 7.667 1.00 93.00 255 SER A N 1
ATOM 2074 C CA . SER A 1 255 ? 9.944 11.081 7.243 1.00 93.00 255 SER A CA 1
ATOM 2075 C C . SER A 1 255 ? 10.357 9.673 6.814 1.00 93.00 255 SER A C 1
ATOM 2077 O O . SER A 1 255 ? 10.901 9.492 5.726 1.00 93.00 255 SER A O 1
ATOM 2079 N N . ARG A 1 256 ? 9.988 8.646 7.591 1.00 90.56 256 ARG A N 1
ATOM 2080 C CA . ARG A 1 256 ? 10.220 7.239 7.225 1.00 90.56 256 ARG A CA 1
ATOM 2081 C C . ARG A 1 256 ? 9.472 6.828 5.965 1.00 90.56 256 ARG A C 1
ATOM 2083 O O . ARG A 1 256 ? 10.023 6.107 5.139 1.00 90.56 256 ARG A O 1
ATOM 2090 N N . LEU A 1 257 ? 8.247 7.314 5.773 1.00 92.31 257 LEU A N 1
ATOM 2091 C CA . LEU A 1 257 ? 7.485 7.078 4.546 1.00 92.31 257 LEU A CA 1
ATOM 2092 C C . LEU A 1 257 ? 8.195 7.649 3.309 1.00 92.31 257 LEU A C 1
ATOM 2094 O O . LEU A 1 257 ? 8.222 7.008 2.257 1.00 92.31 257 LEU A O 1
ATOM 2098 N N . LEU A 1 258 ? 8.787 8.839 3.435 1.00 94.19 258 LEU A N 1
ATOM 2099 C CA . LEU A 1 258 ? 9.594 9.453 2.383 1.00 94.19 258 LEU A CA 1
ATOM 2100 C C . LEU A 1 258 ? 10.871 8.647 2.103 1.00 94.19 258 LEU A C 1
ATOM 2102 O O . LEU A 1 258 ? 11.175 8.382 0.937 1.00 94.19 258 LEU A O 1
ATOM 2106 N N . ASP A 1 259 ? 11.585 8.212 3.140 1.00 91.25 259 ASP A N 1
ATOM 2107 C CA . ASP A 1 259 ? 12.772 7.360 2.995 1.00 91.25 259 ASP A CA 1
ATOM 2108 C C . ASP A 1 259 ? 12.432 6.018 2.334 1.00 91.25 259 ASP A C 1
ATOM 2110 O O . ASP A 1 259 ? 13.139 5.555 1.435 1.00 91.25 259 ASP A O 1
ATOM 2114 N N . MET A 1 260 ? 11.306 5.414 2.713 1.00 90.25 260 MET A N 1
ATOM 2115 C CA . MET A 1 260 ? 10.776 4.204 2.093 1.00 90.25 260 MET A CA 1
ATOM 2116 C C . MET A 1 260 ? 10.461 4.438 0.608 1.00 90.25 260 MET A C 1
ATOM 2118 O O . MET A 1 260 ? 10.871 3.649 -0.244 1.00 90.25 260 MET A O 1
ATOM 2122 N N . ALA A 1 261 ? 9.798 5.547 0.260 1.00 93.12 261 ALA A N 1
ATOM 2123 C CA . ALA A 1 261 ? 9.515 5.893 -1.133 1.00 93.12 261 ALA A CA 1
ATOM 2124 C C . ALA A 1 261 ? 10.798 6.067 -1.964 1.00 93.12 261 ALA A C 1
ATOM 2126 O O . ALA A 1 261 ? 10.870 5.555 -3.083 1.00 93.12 261 ALA A O 1
ATOM 2127 N N . ARG A 1 262 ? 11.820 6.740 -1.419 1.00 92.62 262 ARG A N 1
ATOM 2128 C CA . ARG A 1 262 ? 13.120 6.947 -2.081 1.00 92.62 262 ARG A CA 1
ATOM 2129 C C . ARG A 1 262 ? 13.886 5.640 -2.263 1.00 92.62 262 ARG A C 1
ATOM 2131 O O . ARG A 1 262 ? 14.288 5.316 -3.379 1.00 92.62 262 ARG A O 1
ATOM 2138 N N . SER A 1 263 ? 14.050 4.876 -1.186 1.00 89.38 263 SER A N 1
ATOM 2139 C CA . SER A 1 263 ? 14.820 3.629 -1.187 1.00 89.38 263 SER A CA 1
ATOM 2140 C C . SER A 1 263 ? 14.208 2.577 -2.112 1.00 89.38 263 SER A C 1
ATOM 2142 O O . SER A 1 263 ? 14.916 2.014 -2.950 1.00 89.38 263 SER A O 1
ATOM 2144 N N . HIS A 1 264 ? 12.891 2.352 -2.047 1.00 91.38 264 HIS A N 1
ATOM 2145 C CA . HIS A 1 264 ? 12.230 1.423 -2.963 1.00 91.38 264 HIS A CA 1
ATOM 2146 C C . HIS A 1 264 ? 12.275 1.901 -4.412 1.00 91.38 264 HIS A C 1
ATOM 2148 O O . HIS A 1 264 ? 12.512 1.080 -5.297 1.00 91.38 264 HIS A O 1
ATOM 2154 N N . ALA A 1 265 ? 12.098 3.202 -4.672 1.00 93.75 265 ALA A N 1
ATOM 2155 C CA . ALA A 1 265 ? 12.213 3.744 -6.021 1.00 93.75 265 ALA A CA 1
ATOM 2156 C C . ALA A 1 265 ? 13.602 3.493 -6.612 1.00 93.75 265 ALA A C 1
ATOM 2158 O O . ALA A 1 265 ? 13.695 2.966 -7.717 1.00 93.75 265 ALA A O 1
ATOM 2159 N N . ALA A 1 266 ? 14.670 3.818 -5.882 1.00 91.38 266 ALA A N 1
ATOM 2160 C CA . ALA A 1 266 ? 16.038 3.596 -6.339 1.00 91.38 266 ALA A CA 1
ATOM 2161 C C . ALA A 1 266 ? 16.300 2.102 -6.618 1.00 91.38 266 ALA A C 1
ATOM 2163 O O . ALA A 1 266 ? 16.751 1.746 -7.707 1.00 91.38 266 ALA A O 1
ATOM 2164 N N . ARG A 1 267 ? 15.900 1.213 -5.695 1.00 90.75 267 ARG A N 1
ATOM 2165 C CA . ARG A 1 267 ? 16.075 -0.249 -5.830 1.00 90.75 267 ARG A CA 1
ATOM 2166 C C . ARG A 1 267 ? 15.315 -0.813 -7.024 1.00 90.75 267 ARG A C 1
ATOM 2168 O O . ARG A 1 267 ? 15.874 -1.537 -7.838 1.00 90.75 267 ARG A O 1
ATOM 2175 N N . GLN A 1 268 ? 14.044 -0.459 -7.165 1.00 94.44 268 GLN A N 1
ATOM 2176 C CA . GLN A 1 268 ? 13.217 -0.938 -8.271 1.00 94.44 268 GLN A CA 1
ATOM 2177 C C . GLN A 1 268 ? 13.717 -0.419 -9.615 1.00 94.44 268 GLN A C 1
ATOM 2179 O O . GLN A 1 268 ? 13.762 -1.185 -10.572 1.00 94.44 268 GLN A O 1
ATOM 2184 N N . LYS A 1 269 ? 14.122 0.856 -9.699 1.00 94.56 269 LYS A N 1
ATOM 2185 C CA . LYS A 1 269 ? 14.730 1.416 -10.913 1.00 94.56 269 LYS A CA 1
ATOM 2186 C C . LYS A 1 269 ? 15.996 0.650 -11.296 1.00 94.56 269 LYS A C 1
ATOM 2188 O O . LYS A 1 269 ? 16.150 0.294 -12.460 1.00 94.56 269 LYS A O 1
ATOM 2193 N N . TYR A 1 270 ? 16.851 0.354 -10.320 1.00 93.81 270 TYR A N 1
ATOM 2194 C CA . TYR A 1 270 ? 18.078 -0.416 -10.511 1.00 93.81 270 TYR A CA 1
ATOM 2195 C C . TYR A 1 270 ? 17.801 -1.824 -11.048 1.00 93.81 270 TYR A C 1
ATOM 2197 O O . TYR A 1 270 ? 18.305 -2.186 -12.110 1.00 93.81 270 TYR A O 1
ATOM 2205 N N . TYR A 1 271 ? 16.944 -2.600 -10.379 1.00 94.25 271 TYR A N 1
ATOM 2206 C CA . TYR A 1 271 ? 16.655 -3.972 -10.807 1.00 94.25 271 TYR A CA 1
ATOM 2207 C C . TYR A 1 271 ? 15.884 -4.036 -12.129 1.00 94.25 271 TYR A C 1
ATOM 2209 O O . TYR A 1 271 ? 16.108 -4.949 -12.921 1.00 94.25 271 TYR A O 1
ATOM 2217 N N . LEU A 1 272 ? 15.020 -3.057 -12.417 1.00 94.06 272 LEU A N 1
ATOM 2218 C CA . LEU A 1 272 ? 14.360 -2.952 -13.719 1.00 94.06 272 LEU A CA 1
ATOM 2219 C C . LEU A 1 272 ? 15.354 -2.635 -14.845 1.00 94.06 272 LEU A C 1
ATOM 2221 O O . LEU A 1 272 ? 15.202 -3.188 -15.929 1.00 94.06 272 LEU A O 1
ATOM 2225 N N . TYR A 1 273 ? 16.373 -1.802 -14.599 1.00 93.88 273 TYR A N 1
ATOM 2226 C CA . TYR A 1 273 ? 17.462 -1.575 -15.560 1.00 93.88 273 TYR A CA 1
ATOM 2227 C C . TYR A 1 273 ? 18.286 -2.839 -15.794 1.00 93.88 273 TYR A C 1
ATOM 2229 O O . TYR A 1 273 ? 18.521 -3.206 -16.942 1.00 93.88 273 TYR A O 1
ATOM 2237 N N . LEU A 1 274 ? 18.689 -3.534 -14.724 1.00 92.25 274 LEU A N 1
ATOM 2238 C CA . LEU A 1 274 ? 19.426 -4.794 -14.846 1.00 92.25 274 LEU A CA 1
ATOM 2239 C C . LEU A 1 274 ? 18.634 -5.838 -15.632 1.00 92.25 274 LEU A C 1
ATOM 2241 O O . LEU A 1 274 ? 19.184 -6.501 -16.507 1.00 92.25 274 LEU A O 1
ATOM 2245 N N . TRP A 1 275 ? 17.332 -5.952 -15.362 1.00 92.69 275 TRP A N 1
ATOM 2246 C CA . TRP A 1 275 ? 16.450 -6.812 -16.141 1.00 92.69 275 TRP A CA 1
ATOM 2247 C C . TRP A 1 275 ? 16.381 -6.358 -17.610 1.00 92.69 275 TRP A C 1
ATOM 2249 O O . TRP A 1 275 ? 16.488 -7.185 -18.512 1.00 92.69 275 TRP A O 1
ATOM 2259 N N . ALA A 1 276 ? 16.283 -5.053 -17.876 1.00 93.75 276 ALA A N 1
ATOM 2260 C CA . ALA A 1 276 ? 16.274 -4.524 -19.239 1.00 93.75 276 ALA A CA 1
ATOM 2261 C C . ALA A 1 276 ? 17.546 -4.873 -20.027 1.00 93.75 276 ALA A C 1
ATOM 2263 O O . ALA A 1 276 ? 17.442 -5.256 -21.191 1.00 93.75 276 ALA A O 1
ATOM 2264 N N . PHE A 1 277 ? 18.725 -4.764 -19.404 1.00 92.94 277 PHE A N 1
ATOM 2265 C CA . PHE A 1 277 ? 19.994 -5.155 -20.023 1.00 92.94 277 PHE A CA 1
ATOM 2266 C C . PHE A 1 277 ? 20.076 -6.665 -20.235 1.00 92.94 277 PHE A C 1
ATOM 2268 O O . PHE A 1 277 ? 20.385 -7.107 -21.339 1.00 92.94 277 PHE A O 1
ATOM 2275 N N . LYS A 1 278 ? 19.746 -7.454 -19.204 1.00 91.00 278 LYS A N 1
ATOM 2276 C CA . LYS A 1 278 ? 19.784 -8.922 -19.255 1.00 91.00 278 LYS A CA 1
ATOM 2277 C C . LYS A 1 278 ? 18.939 -9.486 -20.400 1.00 91.00 278 LYS A C 1
ATOM 2279 O O . LYS A 1 278 ? 19.389 -10.384 -21.101 1.00 91.00 278 LYS A O 1
ATOM 2284 N N . ASP A 1 279 ? 17.733 -8.955 -20.591 1.00 91.00 279 ASP A N 1
ATOM 2285 C CA . ASP A 1 279 ? 16.787 -9.442 -21.602 1.00 91.00 279 ASP A CA 1
ATOM 2286 C C . ASP A 1 279 ? 16.915 -8.701 -22.954 1.00 91.00 279 ASP A C 1
ATOM 2288 O O . ASP A 1 279 ? 16.100 -8.912 -23.852 1.00 91.00 279 ASP A O 1
ATOM 2292 N N . GLY A 1 280 ? 17.909 -7.817 -23.114 1.00 93.38 280 GLY A N 1
ATOM 2293 C CA . GLY A 1 280 ? 18.185 -7.118 -24.376 1.00 93.38 280 GLY A CA 1
ATOM 2294 C C . GLY A 1 280 ? 17.203 -5.996 -24.743 1.00 93.38 280 GLY A C 1
ATOM 2295 O O . GLY A 1 280 ? 17.186 -5.549 -25.889 1.00 93.38 280 GLY A O 1
ATOM 2296 N N . TYR A 1 281 ? 16.393 -5.507 -23.797 1.00 94.12 281 TYR A N 1
ATOM 2297 C CA . TYR A 1 281 ? 15.520 -4.340 -24.005 1.00 94.12 281 TYR A CA 1
ATOM 2298 C C . TYR A 1 281 ? 16.294 -3.019 -24.074 1.00 94.12 281 TYR A C 1
ATOM 2300 O O . TYR A 1 281 ? 15.803 -2.053 -24.662 1.00 94.12 281 TYR A O 1
ATOM 2308 N N . LEU A 1 282 ? 17.477 -2.969 -23.458 1.00 93.62 282 LEU A N 1
ATOM 2309 C CA . LEU A 1 282 ? 18.414 -1.853 -23.530 1.00 93.62 282 LEU A CA 1
ATOM 2310 C C . LEU A 1 282 ? 19.786 -2.356 -23.974 1.00 93.62 282 LEU A C 1
ATOM 2312 O O . LEU A 1 282 ? 20.241 -3.410 -23.534 1.00 93.62 282 LEU A O 1
ATOM 2316 N N . LYS A 1 283 ? 20.460 -1.569 -24.816 1.00 92.00 283 LYS A N 1
ATOM 2317 C CA . LYS A 1 283 ? 21.879 -1.759 -25.136 1.00 92.00 283 LYS A CA 1
ATOM 2318 C C . LYS A 1 283 ? 22.724 -0.946 -24.145 1.00 92.00 283 LYS A C 1
ATOM 2320 O O . LYS A 1 283 ? 22.324 0.177 -23.832 1.00 92.00 283 LYS A O 1
ATOM 2325 N N . PRO A 1 284 ? 23.871 -1.457 -23.669 1.00 89.44 284 PRO A N 1
ATOM 2326 C CA . PRO A 1 284 ? 24.741 -0.756 -22.722 1.00 89.44 284 PRO A CA 1
ATOM 2327 C C . PRO A 1 284 ? 25.538 0.358 -23.420 1.00 89.44 284 PRO A C 1
ATOM 2329 O O . PRO A 1 284 ? 26.743 0.257 -23.620 1.00 89.44 284 PRO A O 1
ATOM 2332 N N . THR A 1 285 ? 24.858 1.419 -23.847 1.00 90.12 285 THR A N 1
ATOM 2333 C CA . THR A 1 285 ? 25.513 2.631 -24.358 1.00 90.12 285 THR A CA 1
ATOM 2334 C C . THR A 1 285 ? 26.020 3.478 -23.193 1.00 90.12 285 THR A C 1
ATOM 2336 O O . THR A 1 285 ? 25.489 3.376 -22.086 1.00 90.12 285 THR A O 1
ATOM 2339 N N . MET A 1 286 ? 26.989 4.368 -23.434 1.00 86.88 286 MET A N 1
ATOM 2340 C CA . MET A 1 286 ? 27.497 5.275 -22.391 1.00 86.88 286 MET A CA 1
ATOM 2341 C C . MET A 1 286 ? 26.372 6.056 -21.698 1.00 86.88 286 MET A C 1
ATOM 2343 O O . MET A 1 286 ? 26.298 6.067 -20.477 1.00 86.88 286 MET A O 1
ATOM 2347 N N . GLY A 1 287 ? 25.411 6.589 -22.460 1.00 87.06 287 GLY A N 1
ATOM 2348 C CA . GLY A 1 287 ? 24.277 7.315 -21.881 1.00 87.06 287 GLY A CA 1
ATOM 2349 C C . GLY A 1 287 ? 23.353 6.458 -21.001 1.00 87.06 287 GLY A C 1
ATOM 2350 O O . GLY A 1 287 ? 22.787 6.969 -20.034 1.00 87.06 287 GLY A O 1
ATOM 2351 N N . GLU A 1 288 ? 23.185 5.164 -21.296 1.00 85.50 288 GLU A N 1
ATOM 2352 C CA . GLU A 1 288 ? 22.417 4.256 -20.429 1.00 85.50 288 GLU A CA 1
ATOM 2353 C C . GLU A 1 288 ? 23.231 3.817 -19.201 1.00 85.50 288 GLU A C 1
ATOM 2355 O O . GLU A 1 288 ? 22.674 3.704 -18.106 1.00 85.50 288 GLU A O 1
ATOM 2360 N N . LEU A 1 289 ? 24.549 3.643 -19.345 1.00 83.06 289 LEU A N 1
ATOM 2361 C CA . LEU A 1 289 ? 25.459 3.367 -18.231 1.00 83.06 289 LEU A CA 1
ATOM 2362 C C . LEU A 1 289 ? 25.539 4.549 -17.255 1.00 83.06 289 LEU A C 1
ATOM 2364 O O . LEU A 1 289 ? 25.478 4.326 -16.049 1.00 83.06 289 LEU A O 1
ATOM 2368 N N . ASP A 1 290 ? 25.555 5.793 -17.740 1.00 86.56 290 ASP A N 1
ATOM 2369 C CA . ASP A 1 290 ? 25.533 6.999 -16.899 1.00 86.56 290 ASP A CA 1
ATOM 2370 C C . ASP A 1 290 ? 24.242 7.089 -16.073 1.00 86.56 290 ASP A C 1
ATOM 2372 O O . ASP A 1 290 ? 24.255 7.371 -14.868 1.00 86.56 290 ASP A O 1
ATOM 2376 N N . ARG A 1 291 ? 23.092 6.802 -16.700 1.00 86.25 291 ARG A N 1
ATOM 2377 C CA . ARG A 1 291 ? 21.796 6.748 -16.001 1.00 86.25 291 ARG A CA 1
ATOM 2378 C C . ARG A 1 291 ? 21.770 5.645 -14.957 1.00 86.25 291 ARG A C 1
ATOM 2380 O O . ARG A 1 291 ? 21.273 5.866 -13.852 1.00 86.25 291 ARG A O 1
ATOM 2387 N N . PHE A 1 292 ? 22.295 4.473 -15.297 1.00 85.38 292 PHE A N 1
ATOM 2388 C CA . PHE A 1 292 ? 22.415 3.359 -14.370 1.00 85.38 292 PHE A CA 1
ATOM 2389 C C . PHE A 1 292 ? 23.328 3.714 -13.189 1.00 85.38 292 PHE A C 1
ATOM 2391 O O . PHE A 1 292 ? 22.943 3.519 -12.036 1.00 85.38 292 PHE A O 1
ATOM 2398 N N . GLN A 1 293 ? 24.479 4.337 -13.451 1.00 84.19 293 GLN A N 1
ATOM 2399 C CA . GLN A 1 293 ? 25.420 4.778 -12.425 1.00 84.19 293 GLN A CA 1
ATOM 2400 C C . GLN A 1 293 ? 24.796 5.819 -11.491 1.00 84.19 293 GLN A C 1
ATOM 2402 O O . GLN A 1 293 ? 25.007 5.750 -10.281 1.00 84.19 293 GLN A O 1
ATOM 2407 N N . LYS A 1 294 ? 23.977 6.746 -12.007 1.00 86.56 294 LYS A N 1
ATOM 2408 C CA . LYS A 1 294 ? 23.219 7.683 -11.164 1.00 86.56 294 LYS A CA 1
ATOM 2409 C C . LYS A 1 294 ? 22.319 6.948 -10.167 1.00 86.56 294 LYS A C 1
ATOM 2411 O O . LYS A 1 294 ? 22.333 7.273 -8.987 1.00 86.56 294 LYS A O 1
ATOM 2416 N N . ILE A 1 295 ? 21.597 5.921 -10.616 1.00 83.75 295 ILE A N 1
ATOM 2417 C CA . ILE A 1 295 ? 20.738 5.113 -9.736 1.00 83.75 295 ILE A CA 1
ATOM 2418 C C . ILE A 1 295 ? 21.576 4.368 -8.688 1.00 83.75 295 ILE A C 1
ATOM 2420 O O . ILE A 1 295 ? 21.180 4.301 -7.528 1.00 83.75 295 ILE A O 1
ATOM 2424 N N . VAL A 1 296 ? 22.740 3.833 -9.071 1.00 82.81 296 VAL A N 1
ATOM 2425 C CA . VAL A 1 296 ? 23.676 3.181 -8.137 1.00 82.81 296 VAL A CA 1
ATOM 2426 C C . VAL A 1 296 ? 24.180 4.160 -7.073 1.00 82.81 296 VAL A C 1
ATOM 2428 O O . VAL A 1 296 ? 24.262 3.798 -5.903 1.00 82.81 296 VAL A O 1
ATOM 2431 N N . ARG A 1 297 ? 24.475 5.411 -7.443 1.00 82.06 297 ARG A N 1
ATOM 2432 C CA . ARG A 1 297 ? 24.856 6.455 -6.477 1.00 82.06 297 ARG A CA 1
ATOM 2433 C C . ARG A 1 297 ? 23.708 6.778 -5.521 1.00 82.06 297 ARG A C 1
ATOM 2435 O O . ARG A 1 297 ? 23.926 6.821 -4.315 1.00 82.06 297 ARG A O 1
ATOM 2442 N N . ASP A 1 298 ? 22.490 6.922 -6.043 1.00 77.81 298 ASP A N 1
ATOM 2443 C CA . ASP A 1 298 ? 21.284 7.188 -5.243 1.00 77.81 298 ASP A CA 1
ATOM 2444 C C . ASP A 1 298 ? 20.940 6.030 -4.279 1.00 77.81 298 ASP A C 1
ATOM 2446 O O . ASP A 1 298 ? 20.263 6.229 -3.270 1.00 77.81 298 ASP A O 1
ATOM 2450 N N . LEU A 1 299 ? 21.408 4.815 -4.580 1.00 71.06 299 LEU A N 1
ATOM 2451 C CA . LEU A 1 299 ? 21.251 3.619 -3.752 1.00 71.06 299 LEU A CA 1
ATOM 2452 C C . LEU A 1 299 ? 22.223 3.520 -2.574 1.00 71.06 299 LEU A C 1
ATOM 2454 O O . LEU A 1 299 ? 21.994 2.680 -1.705 1.00 71.06 299 LEU A O 1
ATOM 2458 N N . SER A 1 300 ? 23.268 4.346 -2.539 1.00 60.34 300 SER A N 1
ATOM 2459 C CA . SER A 1 300 ? 24.308 4.333 -1.508 1.00 60.34 300 SER A CA 1
ATOM 2460 C C . SER A 1 300 ? 24.106 5.498 -0.537 1.00 60.34 300 SER A C 1
ATOM 2462 O O . SER A 1 300 ? 24.707 6.562 -0.711 1.00 60.34 300 SER A O 1
ATOM 2464 N N . PRO A 1 301 ? 23.276 5.365 0.514 1.00 50.22 301 PRO A N 1
ATOM 2465 C CA . PRO A 1 301 ? 23.174 6.412 1.507 1.00 50.22 301 PRO A CA 1
ATOM 2466 C C . PRO A 1 301 ? 24.396 6.314 2.426 1.00 50.22 301 PRO A C 1
ATOM 2468 O O . PRO A 1 301 ? 24.509 5.390 3.224 1.00 50.22 301 PRO A O 1
ATOM 2471 N N . ARG A 1 302 ? 25.306 7.291 2.343 1.00 46.00 302 ARG A N 1
ATOM 2472 C CA . ARG A 1 302 ? 26.280 7.602 3.409 1.00 46.00 302 ARG A CA 1
ATOM 2473 C C . ARG A 1 302 ? 27.063 6.391 3.960 1.00 46.00 302 ARG A C 1
ATOM 2475 O O . ARG A 1 302 ? 27.009 6.110 5.155 1.00 46.00 302 ARG A O 1
ATOM 248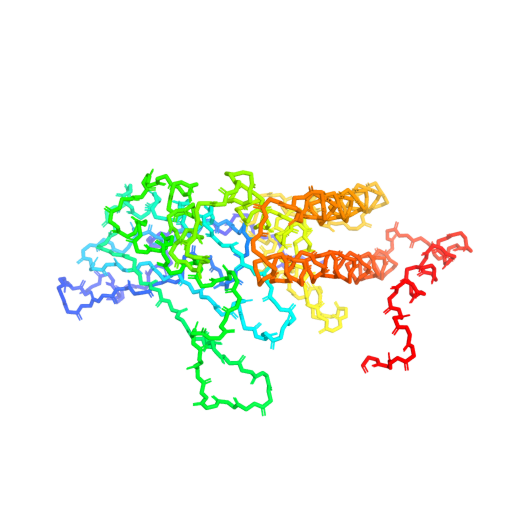2 N N . GLY A 1 303 ? 27.814 5.697 3.105 1.00 33.56 303 GLY A N 1
ATOM 2483 C CA . GLY A 1 303 ? 28.930 4.849 3.549 1.00 33.56 303 GLY A CA 1
ATOM 2484 C C . GLY A 1 303 ? 28.584 3.603 4.372 1.00 33.56 303 GLY A C 1
ATOM 2485 O O . GLY A 1 303 ? 29.478 3.066 5.019 1.00 33.56 303 GLY A O 1
ATOM 2486 N N . ARG A 1 304 ? 27.338 3.112 4.363 1.00 33.50 304 ARG A N 1
ATOM 2487 C CA . ARG A 1 304 ? 27.055 1.756 4.859 1.00 33.50 304 ARG A CA 1
ATOM 2488 C C . ARG A 1 304 ? 26.960 0.786 3.680 1.00 33.50 304 ARG A C 1
ATOM 2490 O O . ARG A 1 304 ? 26.155 1.047 2.784 1.00 33.50 304 ARG A O 1
ATOM 2497 N N . PRO A 1 305 ? 27.774 -0.285 3.654 1.00 31.17 305 PRO A N 1
ATOM 2498 C CA . PRO A 1 305 ? 27.614 -1.342 2.669 1.00 31.17 305 PRO A CA 1
ATOM 2499 C C . PRO A 1 305 ? 26.282 -2.068 2.901 1.00 31.17 305 PRO A C 1
ATOM 2501 O O . PRO A 1 305 ? 25.715 -2.011 3.996 1.00 31.17 305 PRO A O 1
ATOM 2504 N N . PHE A 1 306 ? 25.782 -2.672 1.825 1.00 46.19 306 PHE A N 1
ATOM 2505 C CA . PHE A 1 306 ? 24.584 -3.509 1.814 1.00 46.19 306 PHE A CA 1
ATOM 2506 C C . PHE A 1 306 ? 24.705 -4.708 2.751 1.00 46.19 306 PHE A C 1
ATOM 2508 O O . PHE A 1 306 ? 25.824 -5.259 2.845 1.00 46.19 306 PHE A O 1
#

Secondary structure (DSSP, 8-state):
--TT--S-----HHHHS-HHHHH--GGG-EEEEESBSSS--TTPPBPTTTT-STTSEEEEEEE-GGG-STTS-----HHHHHHHHHHHHHTT--EEEEE-TTTT-BTTBTT---GGG--GGGHHHHHHHHHHH-TT--HHHHHHHHHHHHHSSPPPHHHHHHHHHHHHHHHHHHEETTEE---SSHHHHHHHHHHHGGGSTTTHHHH---HHHHHHHHHHHHHHHHHHHHHHHHHHHTGGGS-HHHHHHHHHHHHHHHHHHHHHHHHHHHHHHHHHHHTTSS---HHHHHHHHHHHHHT--TT---

Radius of gyration: 21.28 Å; chains: 1; bounding box: 50×59×50 Å

Foldseek 3Di:
DPPQPPVAPDDDLVPPVDPVLVVDAAAPDEDEDEQACPDDAFLADGNNCQLSSPRHAYEYEDEPVQQAAPPQHQAACLVVLLVSLVVNVVSVHPFYDYHCVRALPHVPDGPDRDLPPDFLNVLNVLSRVQSRVPSPDDQLVSSQVVVCVNQVHRFPSVVSVLSNCLSVLLNLLQAQQSQGQNADDLVRSVVSNSVRQSSDVVSCVRQVLAVVNLVVSLVSLVVSLVVLVVSLVVLVVRCVRGDVVNSVRSNSSSVSSSVSSQQSSLNSSLSSLVSCPVVVSDDPDPVSVVVNVVSVVSNDDDDDDD

Sequence (306 aa):
MRAFKSPRLQFKPSRDIPPFIRSLEGEDTAFVYKATWADVNLHHPLNPWIGKYKGHDQVCELSFESCMGWPHTFLVMGKEMQKRAKLCARRGVNGLCAVTMGWGGQALRPFFARPSIWPLHEVNLYLFAALAKDPNADLQAVTEKYLRRRFGKKLPAELARLLLNAEDIAADATNVRGIRANGQPLDNFYYIILRYAPMFPRWETRVRPTPANLKRIFKEKDRNIVRAQKALEKIDRLKAKMPAKAYEEFKECFSRLLDMARSHAARQKYYLYLWAFKDGYLKPTMGELDRFQKIVRDLSPRGRPF

pLDDT: mean 84.68, std 15.19, range [31.17, 98.5]